Protein AF-A0A7S1HEV0-F1 (afdb_monomer)

Mean predicted aligned error: 14.12 Å

Solvent-accessible surface area (backbone atoms only — not comparable to full-atom values): 12030 Å² total; per-residue (Å²): 129,81,66,45,80,44,28,33,64,79,64,50,79,45,78,41,66,76,82,73,86,46,94,86,59,84,84,64,72,85,57,69,82,54,88,56,90,56,84,55,86,62,34,42,66,53,35,43,73,74,61,73,45,81,72,80,53,56,75,73,94,50,44,78,45,30,29,69,79,69,46,81,44,76,38,82,84,53,77,79,48,99,88,54,87,88,56,65,82,64,62,78,52,79,62,84,62,82,64,71,54,37,40,67,58,36,54,76,74,30,101,61,70,67,73,65,70,78,72,82,56,47,77,48,42,41,94,86,68,45,82,44,74,43,86,73,88,70,81,46,94,88,50,86,88,54,53,83,67,52,72,57,84,84,89,72,91,70,93,69,49,69,82,90,46,71,81,68,78,90,71,85,64,84,79,86,128

Structure (mmCIF, N/CA/C/O backbone):
data_AF-A0A7S1HEV0-F1
#
_entry.id   AF-A0A7S1HEV0-F1
#
loop_
_atom_site.group_PDB
_atom_site.id
_atom_site.type_symbol
_atom_site.label_atom_id
_atom_site.label_alt_id
_atom_site.label_comp_id
_atom_site.label_asym_id
_atom_site.label_entity_id
_atom_site.label_seq_id
_atom_site.pdbx_PDB_ins_code
_atom_site.Cartn_x
_atom_site.Cartn_y
_atom_site.Cartn_z
_atom_site.occupancy
_atom_site.B_iso_or_equiv
_atom_site.auth_seq_id
_atom_site.auth_comp_id
_atom_site.auth_asym_id
_atom_site.auth_atom_id
_atom_site.pdbx_PDB_model_num
ATOM 1 N N . PRO A 1 1 ? 5.719 -4.935 36.899 1.00 55.16 1 PRO A N 1
ATOM 2 C CA . PRO A 1 1 ? 6.238 -4.463 35.588 1.00 55.16 1 PRO A CA 1
ATOM 3 C C . PRO A 1 1 ? 5.532 -3.166 35.159 1.00 55.16 1 PRO A C 1
ATOM 5 O O . PRO A 1 1 ? 4.310 -3.116 35.199 1.00 55.16 1 PRO A O 1
ATOM 8 N N . LYS A 1 2 ? 6.284 -2.110 34.816 1.00 71.56 2 LYS A N 1
ATOM 9 C CA . LYS A 1 2 ? 5.729 -0.784 34.465 1.00 71.56 2 LYS A CA 1
ATOM 10 C C . LYS A 1 2 ? 5.100 -0.735 33.061 1.00 71.56 2 LYS A C 1
ATOM 12 O O . LYS A 1 2 ? 4.249 0.105 32.808 1.00 71.56 2 LYS A O 1
ATOM 17 N N . VAL A 1 3 ? 5.524 -1.631 32.171 1.00 83.56 3 VAL A N 1
ATOM 18 C CA . VAL A 1 3 ? 5.064 -1.721 30.779 1.00 83.56 3 VAL A CA 1
ATOM 19 C C . VAL A 1 3 ? 4.193 -2.962 30.623 1.00 83.56 3 VAL A C 1
ATOM 21 O O . VAL A 1 3 ? 4.586 -4.045 31.062 1.00 83.56 3 VAL A O 1
ATOM 24 N N . ALA A 1 4 ? 3.034 -2.792 29.994 1.00 83.38 4 ALA A N 1
ATOM 25 C CA . ALA A 1 4 ? 2.140 -3.860 29.575 1.00 83.38 4 ALA A CA 1
ATOM 26 C C . ALA A 1 4 ? 2.051 -3.911 28.043 1.00 83.38 4 ALA A C 1
ATOM 28 O O . ALA A 1 4 ? 2.363 -2.941 27.346 1.00 83.38 4 ALA A O 1
ATOM 29 N N . ILE A 1 5 ? 1.628 -5.065 27.538 1.00 87.69 5 ILE A N 1
ATOM 30 C CA . ILE A 1 5 ? 1.278 -5.278 26.135 1.00 87.69 5 ILE A CA 1
ATOM 31 C C . ILE A 1 5 ? -0.248 -5.319 26.080 1.00 87.69 5 ILE A C 1
ATOM 33 O O . ILE A 1 5 ? -0.860 -6.076 26.829 1.00 87.69 5 ILE A O 1
ATOM 37 N N . GLY A 1 6 ? -0.848 -4.502 25.223 1.00 86.81 6 GLY A N 1
ATOM 38 C CA . GLY A 1 6 ? -2.281 -4.515 24.941 1.00 86.81 6 GLY A CA 1
ATOM 39 C C . GLY A 1 6 ? -2.537 -4.509 23.441 1.00 86.81 6 GLY A C 1
ATOM 40 O O . GLY A 1 6 ? -1.600 -4.416 22.642 1.00 86.81 6 GLY A O 1
ATOM 41 N N . HIS A 1 7 ? -3.803 -4.597 23.046 1.00 88.50 7 HIS A N 1
ATOM 42 C CA . HIS A 1 7 ? -4.188 -4.566 21.637 1.00 88.50 7 HIS A CA 1
ATOM 43 C C . HIS A 1 7 ? -5.131 -3.399 21.334 1.00 88.50 7 HIS A C 1
ATOM 45 O O . HIS A 1 7 ? -6.003 -3.067 22.128 1.00 88.50 7 HIS A O 1
ATOM 51 N N . THR A 1 8 ? -4.976 -2.785 20.160 1.00 87.81 8 THR A N 1
ATOM 52 C CA . THR A 1 8 ? -5.993 -1.874 19.590 1.00 87.81 8 THR A CA 1
ATOM 53 C C . THR A 1 8 ? -7.256 -2.648 19.205 1.00 87.81 8 THR A C 1
ATOM 55 O O . THR A 1 8 ? -7.213 -3.877 19.066 1.00 87.81 8 THR A O 1
ATOM 58 N N . LEU A 1 9 ? -8.369 -1.962 18.923 1.00 86.06 9 LEU A N 1
ATOM 59 C CA . LEU A 1 9 ? -9.579 -2.633 18.412 1.00 86.06 9 LEU A CA 1
ATOM 60 C C . LEU A 1 9 ? -9.318 -3.372 17.086 1.00 86.06 9 LEU A C 1
ATOM 62 O O . LEU A 1 9 ? -9.906 -4.427 16.826 1.00 86.06 9 LEU A O 1
ATOM 66 N N . SER A 1 10 ? -8.366 -2.855 16.299 1.00 86.38 10 SER A N 1
ATOM 67 C CA . SER A 1 10 ? -7.851 -3.449 15.056 1.00 86.38 10 SER A CA 1
ATOM 68 C C . SER A 1 10 ? -6.887 -4.631 15.275 1.00 86.38 10 SER A C 1
ATOM 70 O O . SER A 1 10 ? -6.308 -5.137 14.317 1.00 86.38 10 SER A O 1
ATOM 72 N N . GLY A 1 11 ? -6.649 -5.053 16.522 1.00 87.50 11 GLY A N 1
ATOM 73 C CA . GLY A 1 11 ? -5.798 -6.198 16.872 1.00 87.50 11 GLY A CA 1
ATOM 74 C C . GLY A 1 11 ? -4.289 -5.924 16.874 1.00 87.50 11 GLY A C 1
ATOM 75 O O . GLY A 1 11 ? -3.507 -6.815 17.208 1.00 87.50 11 GLY A O 1
ATOM 76 N N . ARG A 1 12 ? -3.846 -4.702 16.550 1.00 88.50 12 ARG A N 1
ATOM 77 C CA . ARG A 1 12 ? -2.417 -4.340 16.594 1.00 88.50 12 ARG A CA 1
ATOM 78 C C . ARG A 1 12 ? -1.924 -4.322 18.036 1.00 88.50 12 ARG A C 1
ATOM 80 O O . ARG A 1 12 ? -2.551 -3.668 18.865 1.00 88.50 12 ARG A O 1
ATOM 87 N N . SER A 1 13 ? -0.813 -5.009 18.296 1.00 91.00 13 SER A N 1
ATOM 88 C CA . SER A 1 13 ? -0.129 -4.994 19.590 1.00 91.00 13 SER A CA 1
ATOM 89 C C . SER A 1 13 ? 0.479 -3.613 19.850 1.00 91.00 13 SER A C 1
ATOM 91 O O . SER A 1 13 ? 1.126 -3.038 18.971 1.00 91.00 13 SER A O 1
ATOM 93 N N . VAL A 1 14 ? 0.246 -3.078 21.043 1.00 87.50 14 VAL A N 1
ATOM 94 C CA . VAL A 1 14 ? 0.748 -1.791 21.526 1.00 87.50 14 VAL A CA 1
ATOM 95 C C . VAL A 1 14 ? 1.384 -2.026 22.885 1.00 87.50 14 VAL A C 1
ATOM 97 O O . VAL A 1 14 ? 0.817 -2.705 23.741 1.00 87.50 14 VAL A O 1
ATOM 100 N N . THR A 1 15 ? 2.572 -1.471 23.088 1.00 88.00 15 THR A N 1
ATOM 101 C CA . THR A 1 15 ? 3.276 -1.539 24.366 1.00 88.00 15 THR A CA 1
ATOM 102 C C . THR A 1 15 ? 3.251 -0.175 25.033 1.00 88.00 15 THR A C 1
ATOM 104 O O . THR A 1 15 ? 3.363 0.863 24.380 1.00 88.00 15 THR A O 1
ATOM 107 N N . GLY A 1 16 ? 3.074 -0.161 26.347 1.00 83.94 16 GLY A N 1
ATOM 108 C CA . GLY A 1 16 ? 3.016 1.087 27.094 1.00 83.94 16 GLY A CA 1
ATOM 109 C C . GLY A 1 16 ? 2.560 0.882 28.525 1.00 83.94 16 GLY A C 1
ATOM 110 O O . GLY A 1 16 ? 2.357 -0.241 28.984 1.00 83.94 16 GLY A O 1
ATOM 111 N N . THR A 1 17 ? 2.407 1.983 29.246 1.00 81.81 17 THR A N 1
ATOM 112 C CA . THR A 1 17 ? 1.738 1.959 30.546 1.00 81.81 17 THR A CA 1
ATOM 113 C C . THR A 1 17 ? 0.233 1.905 30.281 1.00 81.81 17 THR A C 1
ATOM 115 O O . THR A 1 17 ? -0.270 2.816 29.620 1.00 81.81 17 THR A O 1
ATOM 118 N N . PRO A 1 18 ? -0.495 0.876 30.746 1.00 73.69 18 PRO A N 1
ATOM 119 C CA . PRO A 1 18 ? -1.937 0.838 30.566 1.00 73.69 18 PRO A CA 1
ATOM 120 C C . PRO A 1 18 ? -2.557 2.020 31.313 1.00 73.69 18 PRO A C 1
ATOM 122 O O . PRO A 1 18 ? -2.225 2.283 32.471 1.00 73.69 18 PRO A O 1
ATOM 125 N N . VAL A 1 19 ? -3.454 2.740 30.647 1.00 71.00 19 VAL A N 1
ATOM 126 C CA . VAL A 1 19 ? -4.305 3.736 31.297 1.00 71.00 19 VAL A CA 1
ATOM 127 C C . VAL A 1 19 ? -5.409 2.980 32.029 1.00 71.00 19 VAL A C 1
ATOM 129 O O . VAL A 1 19 ? -6.424 2.605 31.454 1.00 71.00 19 VAL A O 1
ATOM 132 N N . ASP A 1 20 ? -5.142 2.605 33.275 1.00 66.44 20 ASP A N 1
ATOM 133 C CA . ASP A 1 20 ? -6.071 1.803 34.065 1.00 66.44 20 ASP A CA 1
ATOM 134 C C . ASP A 1 20 ? -7.265 2.649 34.535 1.00 66.44 20 ASP A C 1
ATOM 136 O O . ASP A 1 20 ? -7.101 3.685 35.187 1.00 66.44 20 ASP A O 1
ATOM 140 N N . SER A 1 21 ? -8.478 2.177 34.247 1.00 63.22 21 SER A N 1
ATOM 141 C CA . SER A 1 21 ? -9.699 2.614 34.920 1.00 63.22 21 SER A CA 1
ATOM 142 C C . SER A 1 21 ? -9.777 1.908 36.275 1.00 63.22 21 SER A C 1
ATOM 144 O O . SER A 1 21 ? -10.553 0.970 36.475 1.00 63.22 21 SER A O 1
ATOM 146 N N . SER A 1 22 ? -8.925 2.314 37.217 1.00 67.81 22 SER A N 1
ATOM 147 C CA . SER A 1 22 ? -8.983 1.778 38.575 1.00 67.81 22 SER A CA 1
ATOM 148 C C . SER A 1 22 ? -10.369 2.041 39.170 1.00 67.81 22 SER A C 1
ATOM 150 O O . SER A 1 22 ? -10.850 3.169 39.124 1.00 67.81 22 SER A O 1
ATOM 152 N N . ARG A 1 23 ? -10.980 1.039 39.823 1.00 66.25 23 ARG A N 1
ATOM 153 C CA . ARG A 1 23 ? -12.259 1.194 40.559 1.00 66.25 23 ARG A CA 1
ATOM 154 C C . ARG A 1 23 ? -12.208 2.250 41.675 1.00 66.25 23 ARG A C 1
ATOM 156 O O . ARG A 1 23 ? -13.234 2.574 42.257 1.00 66.25 23 ARG A O 1
ATOM 163 N N . LYS A 1 24 ? -11.009 2.730 42.019 1.00 73.94 24 LYS A N 1
ATOM 164 C CA . LYS A 1 24 ? -10.766 3.785 43.012 1.00 73.94 24 LYS A CA 1
ATOM 165 C C . LYS A 1 24 ? -10.709 5.191 42.403 1.00 73.94 24 LYS A C 1
ATOM 167 O O . LYS A 1 24 ? -10.571 6.152 43.152 1.00 73.94 24 LYS A O 1
ATOM 172 N N . VAL A 1 25 ? -10.761 5.314 41.078 1.00 71.50 25 VAL A N 1
ATOM 173 C CA . VAL A 1 25 ? -10.745 6.591 40.360 1.00 71.50 25 VAL A CA 1
ATOM 174 C C . VAL A 1 25 ? -12.143 6.830 39.817 1.00 71.50 25 VAL A C 1
ATOM 176 O O . VAL A 1 25 ? -12.597 6.084 38.957 1.00 71.50 25 VAL A O 1
ATOM 179 N N . THR A 1 26 ? -12.804 7.862 40.330 1.00 70.94 26 THR A N 1
ATOM 180 C CA . THR A 1 26 ? -14.100 8.334 39.838 1.00 70.94 26 THR A CA 1
ATOM 181 C C . THR A 1 26 ? -13.904 9.478 38.845 1.00 70.94 26 THR A C 1
ATOM 183 O O . THR A 1 26 ? -12.968 10.266 38.998 1.00 70.94 26 THR A O 1
ATOM 186 N N . GLY A 1 27 ? -14.789 9.617 37.862 1.00 71.75 27 GLY A N 1
ATOM 187 C CA . GLY A 1 27 ? -14.735 10.654 36.820 1.00 71.75 27 GLY A CA 1
ATOM 188 C C . GLY A 1 27 ? -14.126 10.187 35.494 1.00 71.75 27 GLY A C 1
ATOM 189 O O . GLY A 1 27 ? -14.059 10.963 34.541 1.00 71.75 27 GLY A O 1
ATOM 190 N N . ASN A 1 28 ? -13.692 8.929 35.409 1.00 67.69 28 ASN A N 1
ATOM 191 C CA . ASN A 1 28 ? -13.221 8.302 34.174 1.00 67.69 28 ASN A CA 1
ATOM 192 C C . ASN A 1 28 ? -14.343 7.574 33.415 1.00 67.69 28 ASN A C 1
ATOM 194 O O . ASN A 1 28 ? -14.085 7.088 32.323 1.00 67.69 28 ASN A O 1
ATOM 198 N N . GLU A 1 29 ? -15.564 7.507 33.955 1.00 69.88 29 GLU A N 1
ATOM 199 C CA . GLU A 1 29 ? -16.675 6.693 33.441 1.00 69.88 29 GLU A CA 1
ATOM 200 C C . GLU A 1 29 ? -17.311 7.310 32.187 1.00 69.88 29 GLU A C 1
ATOM 202 O O . GLU A 1 29 ? -17.795 6.609 31.292 1.00 69.88 29 GLU A O 1
ATOM 207 N N . ALA A 1 30 ? -17.291 8.641 32.095 1.00 69.19 30 ALA A N 1
ATOM 208 C CA . ALA A 1 30 ? -17.844 9.377 30.970 1.00 69.19 30 ALA A CA 1
ATOM 209 C C . ALA A 1 30 ? -16.957 9.214 29.724 1.00 69.19 30 ALA A C 1
ATOM 211 O O . ALA A 1 30 ? -16.018 9.970 29.497 1.00 69.19 30 ALA A O 1
ATOM 212 N N . GLY A 1 31 ? -17.296 8.243 28.876 1.00 72.88 31 GLY A N 1
ATOM 213 C CA . GLY A 1 31 ? -16.659 8.052 27.571 1.00 72.88 31 GLY A CA 1
ATOM 214 C C . GLY A 1 31 ? -15.853 6.768 27.411 1.00 72.88 31 GLY A C 1
ATOM 215 O O . GLY A 1 31 ? -15.426 6.504 26.293 1.00 72.88 31 GLY A O 1
ATOM 216 N N . VAL A 1 32 ? -15.718 5.935 28.453 1.00 76.25 32 VAL A N 1
ATOM 217 C CA . VAL A 1 32 ? -14.984 4.650 28.369 1.00 76.25 32 VAL A CA 1
ATOM 218 C C . VAL A 1 32 ? -15.509 3.761 27.246 1.00 76.25 32 VAL A C 1
ATOM 220 O O . VAL A 1 32 ? -14.736 3.128 26.542 1.00 76.25 32 VAL A O 1
ATOM 223 N N . CYS A 1 33 ? -16.828 3.750 27.046 1.00 78.69 33 CYS A N 1
ATOM 224 C CA . CYS A 1 33 ? -1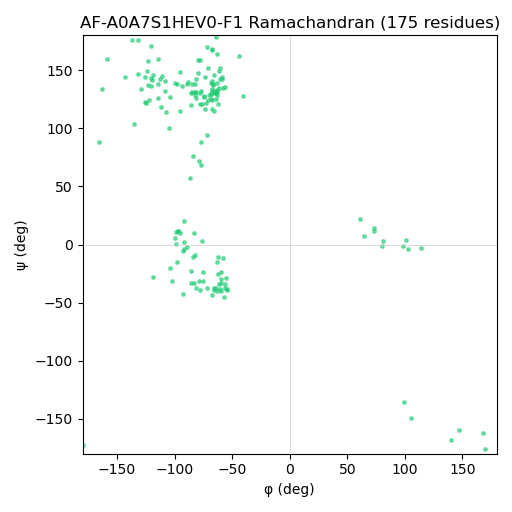7.476 2.936 26.020 1.00 78.69 33 CYS A CA 1
ATOM 225 C C . CYS A 1 33 ? -17.770 3.706 24.723 1.00 78.69 33 CYS A C 1
ATOM 227 O O . CYS A 1 33 ? -18.516 3.214 23.877 1.00 78.69 33 CYS A O 1
ATOM 229 N N . LYS A 1 34 ? -17.223 4.917 24.549 1.00 80.06 34 LYS A N 1
ATOM 230 C CA . LYS A 1 34 ? -17.356 5.660 23.290 1.00 80.06 34 LYS A CA 1
ATOM 231 C C . LYS A 1 34 ? -16.271 5.220 22.314 1.00 80.06 34 LYS A C 1
ATOM 233 O O . LYS A 1 34 ? -15.106 5.081 22.676 1.00 80.06 34 LYS A O 1
ATOM 238 N N . SER A 1 35 ? -16.652 5.048 21.052 1.00 75.38 35 SER A N 1
ATOM 239 C CA . SER A 1 35 ? -15.695 4.839 19.969 1.00 75.38 35 SER A CA 1
ATOM 240 C C . SER A 1 35 ? -14.8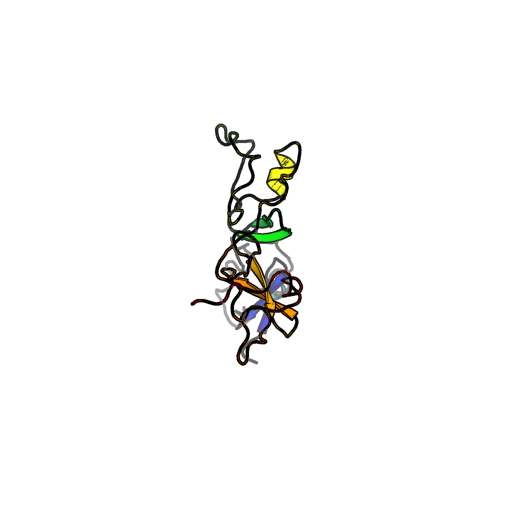45 6.094 19.769 1.00 75.38 35 SER A C 1
ATOM 242 O O . SER A 1 35 ? -15.387 7.195 19.642 1.00 75.38 35 SER A O 1
ATOM 244 N N . VAL A 1 36 ? -13.527 5.926 19.696 1.00 76.88 36 VAL A N 1
ATOM 245 C CA . VAL A 1 36 ? -12.586 7.001 19.366 1.00 76.88 36 VAL A CA 1
ATOM 246 C C . VAL A 1 36 ? -12.329 6.981 17.863 1.00 76.88 36 VAL A C 1
ATOM 248 O O . VAL A 1 36 ? -12.134 5.922 17.272 1.00 76.88 36 VAL A O 1
ATOM 251 N N . THR A 1 37 ? -12.310 8.148 17.225 1.00 78.19 37 THR A N 1
ATOM 252 C CA . THR A 1 37 ? -11.853 8.263 15.837 1.00 78.19 37 THR A CA 1
ATOM 253 C C . THR A 1 37 ? -10.328 8.180 15.795 1.00 78.19 37 THR A C 1
ATOM 255 O O . THR A 1 37 ? -9.654 9.020 16.393 1.00 78.19 37 THR A O 1
ATOM 258 N N . GLY A 1 38 ? -9.774 7.207 15.073 1.00 76.50 38 GLY A N 1
ATOM 259 C CA . GLY A 1 38 ? -8.328 6.988 14.977 1.00 76.50 38 GLY A CA 1
ATOM 260 C C . GLY A 1 38 ? -7.873 5.774 15.785 1.00 76.50 38 GLY A C 1
ATOM 261 O O . GLY A 1 38 ? -8.607 4.804 15.903 1.00 76.50 38 GLY A O 1
ATOM 262 N N . THR A 1 39 ? -6.642 5.798 16.298 1.00 79.94 39 THR A N 1
ATOM 263 C CA . THR A 1 39 ? -6.124 4.725 17.160 1.00 79.94 39 THR A CA 1
ATOM 264 C C . THR A 1 39 ? -6.595 4.933 18.590 1.00 79.94 39 THR A C 1
ATOM 266 O O . THR A 1 39 ? -6.402 6.016 19.147 1.00 79.94 39 THR A O 1
ATOM 269 N N . GLU A 1 40 ? -7.181 3.905 19.191 1.00 77.81 40 GLU A N 1
ATOM 270 C CA . GLU A 1 40 ? -7.746 4.003 20.531 1.00 77.81 40 GLU A CA 1
ATOM 271 C C . GLU A 1 40 ? -6.647 4.045 21.603 1.00 77.81 40 GLU A C 1
ATOM 273 O O . GLU A 1 40 ? -5.607 3.398 21.483 1.00 77.81 40 GLU A O 1
ATOM 278 N N . TYR A 1 41 ? -6.888 4.815 22.666 1.00 76.31 41 TYR A N 1
ATOM 279 C CA . TYR A 1 41 ? -6.010 4.866 23.839 1.00 76.31 41 TYR A CA 1
ATOM 280 C C . TYR A 1 41 ? -6.339 3.765 24.861 1.00 76.31 41 TYR A C 1
ATOM 282 O O . TYR A 1 41 ? -5.481 3.392 25.658 1.00 76.31 41 TYR A O 1
ATOM 290 N N . LEU A 1 42 ? -7.573 3.246 24.829 1.00 78.81 42 LEU A N 1
ATOM 291 C CA . LEU A 1 42 ? -8.009 2.086 25.604 1.00 78.81 42 LEU A CA 1
ATOM 292 C C . LEU A 1 42 ? -7.731 0.813 24.817 1.00 78.81 42 LEU A C 1
ATOM 294 O O . LEU A 1 42 ? -7.964 0.752 23.607 1.00 78.81 42 LEU A O 1
ATOM 298 N N . SER A 1 43 ? -7.271 -0.216 25.520 1.00 81.69 43 SER A N 1
ATOM 299 C CA . SER A 1 43 ? -7.013 -1.504 24.893 1.00 81.69 43 SER A CA 1
ATOM 300 C C . SER A 1 43 ? -8.303 -2.304 24.694 1.00 81.69 43 SER A C 1
ATOM 302 O O . SER A 1 43 ? -9.315 -2.102 25.372 1.00 81.69 43 SER A O 1
ATOM 304 N N . LEU A 1 44 ? -8.262 -3.253 23.765 1.00 83.69 44 LEU A N 1
ATOM 305 C CA . LEU A 1 44 ? -9.351 -4.183 23.491 1.00 83.69 44 LEU A CA 1
ATOM 306 C C . LEU A 1 44 ? -9.792 -4.938 24.758 1.00 83.69 44 LEU A C 1
ATOM 308 O O . LEU A 1 44 ? -10.986 -5.145 24.985 1.00 83.69 44 LEU A O 1
ATOM 312 N N . GLU A 1 45 ? -8.833 -5.316 25.600 1.00 82.25 45 GLU A N 1
ATOM 313 C CA . GLU A 1 45 ? -9.070 -6.028 26.857 1.00 82.25 45 GLU A CA 1
ATOM 314 C C . GLU A 1 45 ? -9.832 -5.143 27.858 1.00 82.25 45 GLU A C 1
ATOM 316 O O . GLU A 1 45 ? -10.759 -5.605 28.531 1.00 82.25 45 GLU A O 1
ATOM 321 N N . GLN A 1 46 ? -9.509 -3.849 27.912 1.00 79.81 46 GLN A N 1
ATOM 322 C CA . GLN A 1 46 ? -10.218 -2.882 28.753 1.00 79.81 46 GLN A CA 1
ATOM 323 C C . GLN A 1 46 ? -11.653 -2.651 28.268 1.00 79.81 46 GLN A C 1
ATOM 325 O O . GLN A 1 46 ? -12.579 -2.694 29.076 1.00 79.81 46 GLN A O 1
ATOM 330 N N . PHE A 1 47 ? -11.871 -2.512 26.957 1.00 82.06 47 PHE A N 1
ATOM 331 C CA . PHE A 1 47 ? -13.227 -2.441 26.398 1.00 82.06 47 PHE A CA 1
ATOM 332 C C . PHE A 1 47 ? -14.061 -3.675 26.763 1.00 82.06 47 PHE A C 1
ATOM 334 O O . PHE A 1 47 ? -15.203 -3.544 27.205 1.00 82.06 47 PHE A O 1
ATOM 341 N N . SER A 1 48 ? -13.479 -4.872 26.642 1.00 81.44 48 SER A N 1
ATOM 342 C CA . SER A 1 48 ? -14.188 -6.116 26.960 1.00 81.44 48 SER A CA 1
ATOM 343 C C . SER A 1 48 ? -14.541 -6.251 28.447 1.00 81.44 48 SER A C 1
ATOM 345 O O . SER A 1 48 ? -15.629 -6.719 28.772 1.00 81.44 48 SER A O 1
ATOM 347 N N . SER A 1 49 ? -13.662 -5.802 29.347 1.00 80.12 49 SER A N 1
ATOM 348 C CA . SER A 1 49 ? -13.845 -5.939 30.798 1.00 80.12 49 SER A CA 1
ATOM 349 C C . SER A 1 49 ? -14.719 -4.848 31.415 1.00 80.12 49 SER A C 1
ATOM 351 O O . SER A 1 49 ? -15.435 -5.130 32.374 1.00 80.12 49 SER A O 1
ATOM 353 N N . VAL A 1 50 ? -14.682 -3.623 30.878 1.00 79.44 50 VAL A N 1
ATOM 354 C CA . VAL A 1 50 ? -15.446 -2.487 31.418 1.00 79.44 50 VAL A CA 1
ATOM 355 C C . VAL A 1 50 ? -16.806 -2.340 30.739 1.00 79.44 50 VAL A C 1
ATOM 357 O O . VAL A 1 50 ? -17.805 -2.120 31.418 1.00 79.44 50 VAL A O 1
ATOM 360 N N . CYS A 1 51 ? -16.867 -2.487 29.414 1.00 80.38 51 CYS A N 1
ATOM 361 C CA . CYS A 1 51 ? -18.096 -2.261 28.650 1.00 80.38 51 CYS A CA 1
ATOM 362 C C . CYS A 1 51 ? -18.857 -3.554 28.332 1.00 80.38 51 CYS A C 1
ATOM 364 O O . CYS A 1 51 ? -20.003 -3.487 27.900 1.00 80.38 51 CYS A O 1
ATOM 366 N N . GLY A 1 52 ? -18.231 -4.729 28.477 1.00 81.25 52 GLY A N 1
ATOM 367 C CA . GLY A 1 52 ? -18.829 -6.010 28.074 1.00 81.25 52 GLY A CA 1
ATOM 368 C C . GLY A 1 52 ? -19.079 -6.135 26.564 1.00 81.25 52 GLY A C 1
ATOM 369 O O . GLY A 1 52 ? -19.694 -7.097 26.112 1.00 81.25 52 GLY A O 1
ATOM 370 N N . THR A 1 53 ? -18.606 -5.172 25.769 1.00 80.00 53 THR A N 1
ATOM 371 C CA . THR A 1 53 ? -18.816 -5.088 24.322 1.00 80.00 53 THR A CA 1
ATOM 372 C C . THR A 1 53 ? -17.501 -4.824 23.611 1.00 80.00 53 THR A C 1
ATOM 374 O O . THR A 1 53 ? -16.660 -4.074 24.108 1.00 80.00 53 THR A O 1
ATOM 377 N N . ARG A 1 54 ? -17.359 -5.366 22.401 1.00 81.25 54 ARG A N 1
ATOM 378 C CA . ARG A 1 54 ? -16.253 -5.051 21.498 1.00 81.25 54 ARG A CA 1
ATOM 379 C C . ARG A 1 54 ? -16.761 -4.140 20.375 1.00 81.25 54 ARG A C 1
ATOM 381 O O . ARG A 1 54 ? -17.377 -4.658 19.443 1.00 81.25 54 ARG A O 1
ATOM 388 N N . PRO A 1 55 ? -16.539 -2.816 20.444 1.00 79.75 55 PRO A N 1
ATOM 389 C CA . PRO A 1 55 ? -16.875 -1.939 19.330 1.00 79.75 55 PRO A CA 1
ATOM 390 C C . PRO A 1 55 ? -16.074 -2.328 18.082 1.00 79.75 55 PRO A C 1
ATOM 392 O O . PRO A 1 55 ? -14.952 -2.838 18.174 1.00 79.75 55 PRO A O 1
ATOM 395 N N . ALA A 1 56 ? -16.666 -2.097 16.909 1.00 83.31 56 ALA A N 1
ATOM 396 C CA . ALA A 1 56 ? -15.959 -2.275 15.651 1.00 83.31 56 ALA A CA 1
ATOM 397 C C . ALA A 1 56 ? -14.780 -1.285 15.579 1.00 83.31 56 ALA A C 1
ATOM 399 O O . ALA A 1 56 ? -14.938 -0.131 15.989 1.00 83.31 56 ALA A O 1
ATOM 400 N N . PRO A 1 57 ? -13.607 -1.709 15.079 1.00 84.06 57 PRO A N 1
ATOM 401 C CA . PRO A 1 57 ? -12.493 -0.797 14.866 1.00 84.06 57 PRO A CA 1
ATOM 402 C C . PRO A 1 57 ? -12.880 0.305 13.877 1.00 84.06 57 PRO A C 1
ATOM 404 O O . PRO A 1 57 ? -13.580 0.053 12.893 1.00 84.06 57 PRO A O 1
ATOM 407 N N . GLY A 1 58 ? -12.401 1.524 14.131 1.00 81.69 58 GLY A N 1
ATOM 408 C CA . GLY A 1 58 ? -12.547 2.628 13.186 1.00 81.69 58 GLY A CA 1
ATOM 409 C C . GLY A 1 58 ? -11.821 2.358 11.858 1.00 81.69 58 GLY A C 1
ATOM 410 O O . GLY A 1 58 ? -10.956 1.477 11.783 1.00 81.69 58 GLY A O 1
ATOM 411 N N . PRO A 1 59 ? -12.137 3.118 10.794 1.00 83.50 59 PRO A N 1
ATOM 412 C CA . PRO A 1 59 ? -11.438 2.992 9.521 1.00 83.50 59 PRO A CA 1
ATOM 413 C C . PRO A 1 59 ? -9.940 3.267 9.698 1.00 83.50 59 PRO A C 1
ATOM 415 O O . PRO A 1 59 ? -9.528 4.144 10.464 1.00 83.50 59 PRO A O 1
ATOM 418 N N . ALA A 1 60 ? -9.110 2.517 8.972 1.00 83.56 60 ALA A N 1
ATOM 419 C CA . ALA A 1 60 ? -7.672 2.732 8.996 1.00 83.56 60 ALA A CA 1
ATOM 420 C C . ALA A 1 60 ? -7.338 4.141 8.483 1.00 83.56 60 ALA A C 1
ATOM 422 O O . ALA A 1 60 ? -7.833 4.569 7.446 1.00 83.56 60 ALA A O 1
ATOM 423 N N . LYS A 1 61 ? -6.442 4.845 9.189 1.00 84.06 61 LYS A N 1
ATOM 424 C CA . LYS A 1 61 ? -5.969 6.178 8.773 1.00 84.06 61 LYS A CA 1
ATOM 425 C C . LYS A 1 61 ? -5.296 6.161 7.394 1.00 84.06 61 LYS A C 1
ATOM 427 O O . LYS A 1 61 ? -5.321 7.161 6.689 1.00 84.06 61 LYS A O 1
ATOM 432 N N . VAL A 1 62 ? -4.623 5.061 7.065 1.00 87.56 62 VAL A N 1
ATOM 433 C CA . VAL A 1 62 ? -3.848 4.904 5.832 1.00 87.56 62 VAL A CA 1
ATOM 434 C C . VAL A 1 62 ? -4.313 3.666 5.087 1.00 87.56 62 VAL A C 1
ATOM 436 O O . VAL A 1 62 ? -4.618 2.644 5.711 1.00 87.56 62 VAL A O 1
ATOM 439 N N . ALA A 1 63 ? -4.314 3.760 3.763 1.00 87.12 63 ALA A N 1
ATOM 440 C CA . ALA A 1 63 ? -4.479 2.623 2.881 1.00 87.12 63 ALA A CA 1
ATOM 441 C C . ALA A 1 63 ? -3.168 1.833 2.790 1.00 87.12 63 ALA A C 1
ATOM 443 O O . ALA A 1 63 ? -2.075 2.335 3.086 1.00 87.12 63 ALA A O 1
ATOM 444 N N . VAL A 1 64 ? -3.297 0.574 2.391 1.00 88.56 64 VAL A N 1
ATOM 445 C CA . VAL A 1 64 ? -2.182 -0.328 2.130 1.00 88.56 64 VAL A CA 1
ATOM 446 C C . VAL A 1 64 ? -2.364 -0.857 0.720 1.00 88.56 64 VAL A C 1
ATOM 448 O O . VAL A 1 64 ? -3.391 -1.461 0.433 1.00 88.56 64 VAL A O 1
ATOM 451 N N . SER A 1 65 ? -1.370 -0.645 -0.130 1.00 89.06 65 SER A N 1
ATOM 452 C CA . SER A 1 65 ? -1.393 -1.049 -1.534 1.00 89.06 65 SER A CA 1
ATOM 453 C C . SER A 1 65 ? -0.063 -1.668 -1.951 1.00 89.06 65 SER A C 1
ATOM 455 O O . SER A 1 65 ? 0.880 -1.732 -1.147 1.00 89.06 65 SER A O 1
ATOM 457 N N . SER A 1 66 ? 0.023 -2.153 -3.190 1.00 88.75 66 SER A N 1
ATOM 458 C CA . SER A 1 66 ? 1.273 -2.658 -3.752 1.00 88.75 66 SER A CA 1
ATOM 459 C C . SER A 1 66 ? 1.718 -1.878 -4.989 1.00 88.75 66 SER A C 1
ATOM 461 O O . SER A 1 66 ? 0.905 -1.395 -5.778 1.00 88.75 66 SER A O 1
ATOM 463 N N . THR A 1 67 ? 3.034 -1.741 -5.158 1.00 87.62 67 THR A N 1
ATOM 464 C CA . THR A 1 67 ? 3.628 -1.277 -6.421 1.00 87.62 67 THR A CA 1
ATOM 465 C C . THR A 1 67 ? 3.506 -2.362 -7.497 1.00 87.62 67 THR A C 1
ATOM 467 O O . THR A 1 67 ? 3.216 -3.523 -7.188 1.00 87.62 67 THR A O 1
ATOM 470 N N . LEU A 1 68 ? 3.803 -2.050 -8.763 1.00 86.00 68 LEU A N 1
ATOM 471 C CA . LEU A 1 68 ? 3.833 -3.061 -9.831 1.00 86.00 68 LEU A CA 1
ATOM 472 C C . LEU A 1 68 ? 4.854 -4.172 -9.553 1.00 86.00 68 LEU A C 1
ATOM 474 O O . LEU A 1 68 ? 4.711 -5.287 -10.049 1.00 86.00 68 LEU A O 1
ATOM 478 N N . ARG A 1 69 ? 5.871 -3.889 -8.728 1.00 86.25 69 ARG A N 1
ATOM 479 C CA . ARG A 1 69 ? 6.860 -4.869 -8.247 1.00 86.25 69 ARG A CA 1
ATOM 480 C C . ARG A 1 69 ? 6.479 -5.539 -6.925 1.00 86.25 69 ARG A C 1
ATOM 482 O O . ARG A 1 69 ? 7.367 -6.027 -6.230 1.00 86.25 69 ARG A O 1
ATOM 489 N N . GLU A 1 70 ? 5.202 -5.517 -6.556 1.00 87.31 70 GLU A N 1
ATOM 490 C CA . GLU A 1 70 ? 4.666 -6.171 -5.353 1.00 87.31 70 GLU A CA 1
ATOM 491 C C . GLU A 1 70 ? 5.270 -5.644 -4.041 1.00 87.31 70 GLU A C 1
ATOM 493 O O . GLU A 1 70 ? 5.236 -6.303 -3.001 1.00 87.31 70 GLU A O 1
ATOM 498 N N . GLN A 1 71 ? 5.820 -4.425 -4.058 1.00 87.62 71 GLN A N 1
ATOM 499 C CA . GLN A 1 71 ? 6.311 -3.796 -2.838 1.00 87.62 71 GLN A CA 1
ATOM 500 C C . GLN A 1 71 ? 5.136 -3.173 -2.099 1.00 87.62 71 GLN A C 1
ATOM 502 O O . GLN A 1 71 ? 4.400 -2.366 -2.662 1.00 87.62 71 GLN A O 1
ATOM 507 N N . LYS A 1 72 ? 4.976 -3.533 -0.827 1.00 90.19 72 LYS A N 1
ATOM 508 C CA . LYS A 1 72 ? 3.926 -2.989 0.031 1.00 90.19 72 LYS A CA 1
ATOM 509 C C . LYS A 1 72 ? 4.188 -1.513 0.331 1.00 90.19 72 LYS A C 1
ATOM 511 O O . LYS A 1 72 ? 5.240 -1.170 0.870 1.00 90.19 72 LYS A O 1
ATOM 516 N N . VAL A 1 73 ? 3.206 -0.667 0.047 1.00 88.62 73 VAL A N 1
ATOM 517 C CA . VAL A 1 73 ? 3.222 0.772 0.327 1.00 88.62 73 VAL A CA 1
ATOM 518 C C . VAL A 1 73 ? 2.063 1.104 1.259 1.00 88.62 73 VAL A C 1
ATOM 520 O O . VAL A 1 73 ? 0.979 0.532 1.165 1.00 88.62 73 VAL A O 1
ATOM 523 N N . THR A 1 74 ? 2.301 2.010 2.204 1.00 89.19 74 THR A N 1
ATOM 524 C CA . THR A 1 74 ? 1.266 2.527 3.104 1.00 89.19 74 THR A CA 1
ATOM 525 C C . THR A 1 74 ? 1.205 4.035 2.986 1.00 89.19 74 THR A C 1
ATOM 527 O O . THR A 1 74 ? 2.251 4.684 3.007 1.00 89.19 74 THR A O 1
ATOM 530 N N . GLY A 1 75 ? 0.009 4.605 2.932 1.00 86.25 75 GLY A N 1
ATOM 531 C CA . GLY A 1 75 ? -0.147 6.050 2.828 1.00 86.25 75 GLY A CA 1
ATOM 532 C C . GLY A 1 75 ? -1.570 6.447 2.480 1.00 86.25 75 GLY A C 1
ATOM 533 O O . GLY A 1 75 ? -2.506 5.667 2.650 1.00 86.25 75 GLY A O 1
ATOM 534 N N . THR A 1 76 ? -1.725 7.675 2.004 1.00 84.44 76 THR A N 1
ATOM 535 C CA . THR A 1 76 ? -2.957 8.085 1.332 1.00 84.44 76 THR A CA 1
ATOM 536 C C . THR A 1 76 ? -3.012 7.376 -0.012 1.00 84.44 76 THR A C 1
ATOM 538 O O . THR A 1 76 ? -2.040 7.415 -0.765 1.00 84.44 76 THR A O 1
ATOM 541 N N . GLU A 1 77 ? -4.126 6.715 -0.302 1.00 77.12 77 GLU A N 1
ATOM 542 C CA . GLU A 1 77 ? -4.344 6.152 -1.628 1.00 77.12 77 GLU A CA 1
ATOM 543 C C . GLU A 1 77 ? -4.495 7.298 -2.630 1.00 77.12 77 GLU A C 1
ATOM 545 O O . GLU A 1 77 ? -5.295 8.213 -2.427 1.00 77.12 77 GLU A O 1
ATOM 550 N N . VAL A 1 78 ? -3.668 7.283 -3.670 1.00 75.19 78 VAL A N 1
ATOM 551 C CA . VAL A 1 78 ? -3.670 8.288 -4.731 1.00 75.19 78 VAL A CA 1
ATOM 552 C C . VAL A 1 78 ? -3.934 7.602 -6.057 1.00 75.19 78 VAL A C 1
ATOM 554 O O . VAL A 1 78 ? -3.338 6.569 -6.349 1.00 75.19 78 VAL A O 1
ATOM 557 N N . GLY A 1 79 ? -4.789 8.214 -6.869 1.00 76.75 79 GLY A N 1
ATOM 558 C CA . GLY A 1 79 ? -5.020 7.808 -8.243 1.00 76.75 79 GLY A CA 1
ATOM 559 C C . GLY A 1 79 ? -6.454 8.032 -8.694 1.00 76.75 79 GLY A C 1
ATOM 560 O O . GLY A 1 79 ? -7.162 8.870 -8.141 1.00 76.75 79 GLY A O 1
ATOM 561 N N . ARG A 1 80 ? -6.832 7.322 -9.755 1.00 77.94 80 ARG A N 1
ATOM 562 C CA . ARG A 1 80 ? -8.063 7.544 -10.502 1.00 77.94 80 ARG A CA 1
ATOM 563 C C . ARG A 1 80 ? -9.281 7.193 -9.657 1.00 77.94 80 ARG A C 1
ATOM 565 O O . ARG A 1 80 ? -9.338 6.109 -9.074 1.00 77.94 80 ARG A O 1
ATOM 572 N N . SER A 1 81 ? -10.271 8.072 -9.666 1.00 76.69 81 SER A N 1
ATOM 573 C CA . SER A 1 81 ? -11.572 7.844 -9.043 1.00 76.69 81 SER A CA 1
ATOM 574 C C . SER A 1 81 ? -12.657 7.790 -10.110 1.00 76.69 81 SER A C 1
ATOM 576 O O . SER A 1 81 ? -12.703 8.629 -11.000 1.00 76.69 81 SER A O 1
ATOM 578 N N . ALA A 1 82 ? -13.600 6.853 -9.992 1.00 76.75 82 ALA A N 1
ATOM 579 C CA . ALA A 1 82 ? -14.766 6.806 -10.882 1.00 76.75 82 ALA A CA 1
ATOM 580 C C . ALA A 1 82 ? -15.672 8.052 -10.762 1.00 76.75 82 ALA A C 1
ATOM 582 O O . ALA A 1 82 ? -16.525 8.280 -11.615 1.00 76.75 82 ALA A O 1
ATOM 583 N N . HIS A 1 83 ? -15.500 8.848 -9.701 1.00 82.88 83 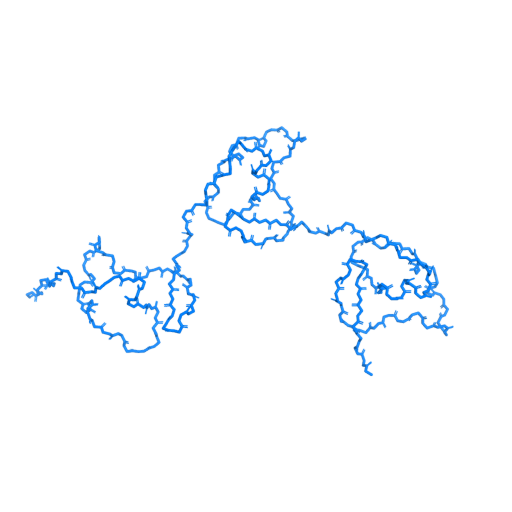HIS A N 1
ATOM 584 C CA . HIS A 1 83 ? -16.268 10.066 -9.437 1.00 82.88 83 HIS A CA 1
ATOM 585 C C . HIS A 1 83 ? -15.546 11.354 -9.849 1.00 82.88 83 HIS A C 1
ATOM 587 O O . HIS A 1 83 ? -16.081 12.441 -9.631 1.00 82.88 83 HIS A O 1
ATOM 593 N N . VAL A 1 84 ? -14.336 11.256 -10.402 1.00 83.00 84 VAL A N 1
ATOM 594 C CA . VAL A 1 84 ? -13.551 12.407 -10.849 1.00 83.00 84 VAL A CA 1
ATOM 595 C C . VAL A 1 84 ? -13.415 12.318 -12.362 1.00 83.00 84 VAL A C 1
ATOM 597 O O . VAL A 1 84 ? -13.009 11.297 -12.896 1.00 83.00 84 VAL A O 1
ATOM 600 N N . THR A 1 85 ? -13.795 13.385 -13.057 1.00 80.31 85 THR A N 1
ATOM 601 C CA . THR A 1 85 ? -13.574 13.524 -14.500 1.00 80.31 85 THR A CA 1
ATOM 602 C C . THR A 1 85 ? -12.329 14.371 -14.739 1.00 80.31 85 THR A C 1
ATOM 604 O O . THR A 1 85 ? -12.163 15.402 -14.081 1.00 80.31 85 THR A O 1
ATOM 607 N N . GLY A 1 86 ? -11.487 13.988 -15.694 1.00 80.44 86 GLY A N 1
ATOM 608 C CA . GLY A 1 86 ? -10.226 14.662 -16.026 1.00 80.44 86 GLY A CA 1
ATOM 609 C C . GLY A 1 86 ? -8.963 13.967 -15.501 1.00 80.44 86 GLY A C 1
ATOM 610 O O . GLY A 1 86 ? -7.856 14.409 -15.812 1.00 80.44 86 GLY A O 1
ATOM 611 N N . ASP A 1 87 ? -9.097 12.885 -14.732 1.00 78.56 87 ASP A N 1
ATOM 612 C CA . ASP A 1 87 ? -7.988 12.062 -14.229 1.00 78.56 87 ASP A CA 1
ATOM 613 C C . ASP A 1 87 ? -7.698 10.826 -15.114 1.00 78.56 87 ASP A C 1
ATOM 615 O O . ASP A 1 87 ? -6.911 9.946 -14.753 1.00 78.56 87 ASP A O 1
ATOM 619 N N . GLU A 1 88 ? -8.318 10.744 -16.296 1.00 79.56 88 GLU A N 1
ATOM 620 C CA . GLU A 1 88 ? -8.270 9.566 -17.163 1.00 79.56 88 GLU A CA 1
ATOM 621 C C . GLU A 1 88 ? -6.982 9.515 -17.993 1.00 79.56 88 GLU A C 1
ATOM 623 O O . GLU A 1 88 ? -6.414 8.440 -18.227 1.00 79.56 88 GLU A O 1
ATOM 628 N N . ALA A 1 89 ? -6.506 10.674 -18.453 1.00 80.75 89 ALA A N 1
ATOM 629 C CA . ALA A 1 89 ? -5.380 10.765 -19.370 1.00 80.75 89 ALA A CA 1
ATOM 630 C C . ALA A 1 89 ? -4.073 10.312 -18.702 1.00 80.75 89 ALA A C 1
ATOM 632 O O . ALA A 1 89 ? -3.569 10.929 -17.770 1.00 80.75 89 ALA A O 1
ATOM 633 N N . GLY A 1 90 ? -3.480 9.236 -19.224 1.00 79.25 90 GLY A N 1
ATOM 634 C CA . GLY A 1 90 ? -2.228 8.691 -18.697 1.00 79.25 90 GLY A CA 1
ATOM 635 C C . GLY A 1 90 ? -2.382 7.799 -17.462 1.00 79.25 90 GLY A C 1
ATOM 636 O O . GLY A 1 90 ? -1.370 7.297 -16.986 1.00 79.25 90 GLY A O 1
ATOM 637 N N . SER A 1 91 ? -3.609 7.531 -17.002 1.00 79.00 91 SER A N 1
ATOM 638 C CA . SER A 1 91 ? -3.892 6.636 -15.863 1.00 79.00 91 SER A CA 1
ATOM 639 C C . SER A 1 91 ? -3.320 5.220 -16.035 1.00 79.00 91 SER A C 1
ATOM 641 O O . SER A 1 91 ? -2.850 4.620 -15.071 1.00 79.00 91 SER A O 1
ATOM 643 N N . CYS A 1 92 ? -3.286 4.718 -17.273 1.00 83.62 92 CYS A N 1
ATOM 644 C CA . CYS A 1 92 ? -2.718 3.414 -17.630 1.00 83.62 92 CYS A CA 1
ATOM 645 C C . CYS A 1 92 ? -1.273 3.483 -18.152 1.00 83.62 92 CYS A C 1
ATOM 647 O O . CYS A 1 92 ? -0.771 2.510 -18.715 1.00 83.62 92 CYS A O 1
ATOM 649 N N . ARG A 1 93 ? -0.586 4.627 -18.014 1.00 83.75 93 ARG A N 1
ATOM 650 C CA . ARG A 1 93 ? 0.841 4.733 -18.352 1.00 83.75 93 ARG A CA 1
ATOM 651 C C . ARG A 1 93 ? 1.689 4.379 -17.138 1.00 83.75 93 ARG A C 1
ATOM 653 O O . ARG A 1 93 ? 1.418 4.822 -16.025 1.00 83.75 93 ARG A O 1
ATOM 660 N N . THR A 1 94 ? 2.758 3.625 -17.365 1.00 79.75 94 THR A N 1
ATOM 661 C CA . THR A 1 94 ? 3.726 3.305 -16.314 1.00 79.75 94 THR A CA 1
ATOM 662 C C . THR A 1 94 ? 4.421 4.576 -15.826 1.00 79.75 94 THR A C 1
ATOM 664 O O . THR A 1 94 ? 4.941 5.360 -16.623 1.00 79.75 94 THR A O 1
ATOM 667 N N . VAL A 1 95 ? 4.464 4.764 -14.507 1.00 79.19 95 VAL A N 1
ATOM 668 C CA . VAL A 1 95 ? 5.214 5.851 -13.870 1.00 79.19 95 VAL A CA 1
ATOM 669 C C . VAL A 1 95 ? 6.705 5.525 -13.929 1.00 79.19 95 VAL A C 1
ATOM 671 O O . VAL A 1 95 ? 7.134 4.451 -13.509 1.00 79.19 95 VAL A O 1
ATOM 674 N N . THR A 1 96 ? 7.520 6.450 -14.433 1.00 77.19 96 THR A N 1
ATOM 675 C CA . THR A 1 96 ? 8.978 6.313 -14.369 1.00 77.19 96 THR A CA 1
ATOM 676 C C . THR A 1 96 ? 9.471 6.649 -12.958 1.00 77.19 96 THR A C 1
ATOM 678 O O . THR A 1 96 ? 9.093 7.660 -12.371 1.00 77.19 96 THR A O 1
ATOM 681 N N . GLY A 1 97 ? 10.330 5.800 -12.386 1.00 74.88 97 GLY A N 1
ATOM 682 C CA . GLY A 1 97 ? 10.869 5.994 -11.035 1.00 74.88 97 GLY A CA 1
ATOM 683 C C . GLY A 1 97 ? 10.148 5.171 -9.966 1.00 74.88 97 GLY A C 1
ATOM 684 O O . GLY A 1 97 ? 9.963 3.967 -10.136 1.00 74.88 97 GLY A O 1
ATOM 685 N N . THR A 1 98 ? 9.840 5.786 -8.822 1.00 75.19 98 THR A N 1
ATOM 686 C CA . THR A 1 98 ? 9.074 5.146 -7.742 1.00 75.19 98 THR A CA 1
ATOM 687 C C . THR A 1 98 ? 7.588 5.312 -8.010 1.00 75.19 98 THR A C 1
ATOM 689 O O . THR A 1 98 ? 7.093 6.434 -8.102 1.00 75.19 98 THR A O 1
ATOM 692 N N . GLU A 1 99 ? 6.891 4.193 -8.136 1.00 77.44 99 GLU A N 1
ATOM 693 C CA . GLU A 1 99 ? 5.461 4.166 -8.419 1.00 77.44 99 GLU A CA 1
ATOM 694 C C . GLU A 1 99 ? 4.674 4.691 -7.213 1.00 77.44 99 GLU A C 1
ATOM 696 O O . GLU A 1 99 ? 4.898 4.267 -6.080 1.00 77.44 99 GLU A O 1
ATOM 701 N N . TYR A 1 100 ? 3.766 5.632 -7.472 1.00 77.00 100 TYR A N 1
ATOM 702 C CA . TYR A 1 100 ? 2.795 6.132 -6.494 1.00 77.00 100 TYR A CA 1
ATOM 703 C C . TYR A 1 100 ? 1.387 5.577 -6.743 1.00 77.00 100 TYR A C 1
ATOM 705 O O . TYR A 1 100 ? 0.566 5.583 -5.833 1.00 77.00 100 TYR A O 1
ATOM 713 N N . LEU A 1 101 ? 1.116 5.091 -7.961 1.00 81.44 101 LEU A N 1
ATOM 714 C CA . LEU A 1 101 ? -0.121 4.397 -8.308 1.00 81.44 101 LEU A CA 1
ATOM 715 C C . LEU A 1 101 ? -0.031 2.934 -7.885 1.00 81.44 101 LEU A C 1
ATOM 717 O O . LEU A 1 101 ? 1.000 2.287 -8.087 1.00 81.44 101 LEU A O 1
ATOM 721 N N . SER A 1 102 ? -1.122 2.423 -7.324 1.00 85.56 102 SER A N 1
ATOM 722 C CA . SER A 1 102 ? -1.204 1.036 -6.891 1.00 85.56 102 SER A CA 1
ATOM 723 C C . SER A 1 102 ? -1.485 0.090 -8.057 1.00 85.56 102 SER A C 1
ATOM 725 O O . SER A 1 102 ? -2.199 0.423 -9.012 1.00 85.56 102 SER A O 1
ATOM 727 N N . ARG A 1 103 ? -0.948 -1.128 -7.966 1.00 86.44 103 ARG A N 1
ATOM 728 C CA . ARG A 1 103 ? -1.248 -2.211 -8.908 1.00 86.44 103 ARG A CA 1
ATOM 729 C C . ARG A 1 103 ? -2.744 -2.530 -8.913 1.00 86.44 103 ARG A C 1
ATOM 731 O O . ARG A 1 103 ? -3.313 -2.769 -9.976 1.00 86.44 103 ARG A O 1
ATOM 738 N N . GLU A 1 104 ? -3.378 -2.519 -7.743 1.00 86.06 104 GLU A N 1
ATOM 739 C CA . GLU A 1 104 ? -4.799 -2.838 -7.569 1.00 86.06 104 GLU A CA 1
ATOM 740 C C . GLU A 1 104 ? -5.705 -1.832 -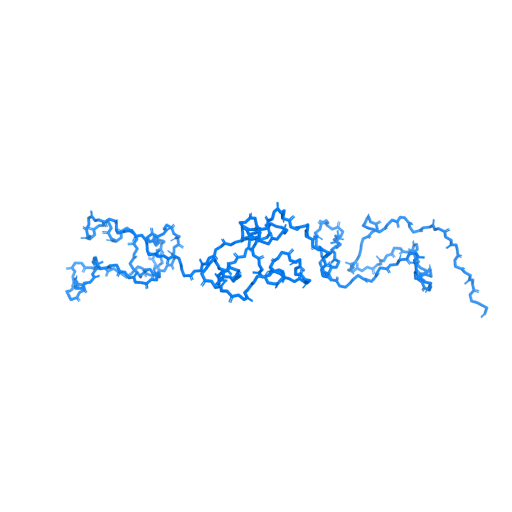8.302 1.00 86.06 104 GLU A C 1
ATOM 742 O O . GLU A 1 104 ? -6.676 -2.201 -8.968 1.00 86.06 104 GLU A O 1
ATOM 747 N N . GLN A 1 105 ? -5.356 -0.547 -8.254 1.00 82.69 105 GLN A N 1
ATOM 748 C CA . GLN A 1 105 ? -6.108 0.491 -8.951 1.00 82.69 105 GLN A CA 1
ATOM 749 C C . GLN A 1 105 ? -5.900 0.406 -10.470 1.00 82.69 105 GLN A C 1
ATOM 751 O O . GLN A 1 105 ? -6.852 0.576 -11.230 1.00 82.69 105 GLN A O 1
ATOM 756 N N . GLN A 1 106 ? -4.691 0.076 -10.936 1.00 84.31 106 GLN A N 1
ATOM 757 C CA . GLN A 1 106 ? -4.442 -0.165 -12.363 1.00 84.31 106 GLN A CA 1
ATOM 758 C C . GLN A 1 106 ? -5.211 -1.385 -12.885 1.00 84.31 106 GLN A C 1
ATOM 760 O O . GLN A 1 106 ? -5.751 -1.322 -13.982 1.00 84.31 106 GLN A O 1
ATOM 765 N N . GLN A 1 107 ? -5.337 -2.454 -12.092 1.00 84.00 107 GLN A N 1
ATOM 766 C CA . GLN A 1 107 ? -6.174 -3.618 -12.427 1.00 84.00 107 GLN A CA 1
ATOM 767 C C . GLN A 1 107 ? -7.657 -3.273 -12.574 1.00 84.00 107 GLN A C 1
ATOM 769 O O . GLN A 1 107 ? -8.355 -3.888 -13.370 1.00 84.00 107 GLN A O 1
ATOM 774 N N . THR A 1 108 ? -8.138 -2.312 -11.788 1.00 83.25 108 THR A N 1
ATOM 775 C CA . THR A 1 108 ? -9.553 -1.915 -11.794 1.00 83.25 108 THR A CA 1
ATOM 776 C C . THR A 1 108 ? -9.884 -1.012 -12.982 1.00 83.25 108 THR A C 1
ATOM 778 O O . THR A 1 108 ? -11.008 -1.009 -13.476 1.00 83.25 108 THR A O 1
ATOM 781 N N . VAL A 1 109 ? -8.909 -0.215 -13.423 1.00 81.50 109 VAL A N 1
ATOM 782 C CA . VAL A 1 109 ? -9.114 0.872 -14.386 1.00 81.50 109 VAL A CA 1
ATOM 783 C C . VAL A 1 109 ? -8.665 0.510 -15.802 1.00 81.50 109 VAL A C 1
ATOM 785 O O . VAL A 1 109 ? -9.220 1.039 -16.764 1.00 81.50 109 VAL A O 1
ATOM 788 N N . CYS A 1 110 ? -7.646 -0.336 -15.937 1.00 83.69 110 CYS A N 1
ATOM 789 C CA . CYS A 1 110 ? -6.982 -0.628 -17.202 1.00 83.69 110 CYS A CA 1
ATOM 790 C C . CYS A 1 110 ? -7.273 -2.059 -17.662 1.00 83.69 110 CYS A C 1
ATOM 79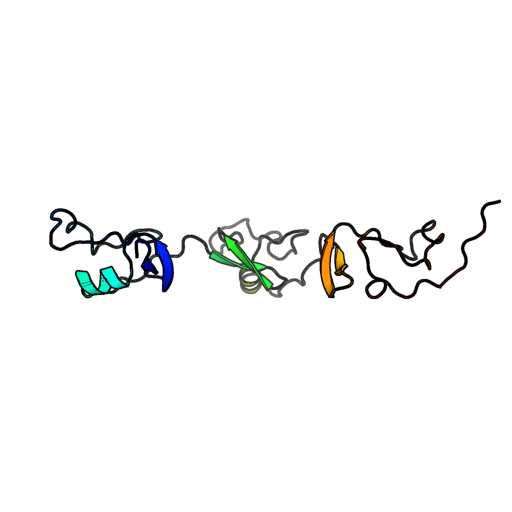2 O O . CYS A 1 110 ? -7.302 -2.980 -16.850 1.00 83.69 110 CYS A O 1
ATOM 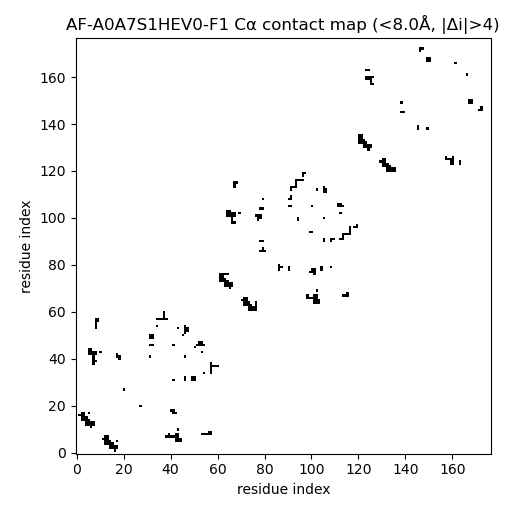794 N N . ASP A 1 111 ? -7.381 -2.262 -18.978 1.00 82.62 111 ASP A N 1
ATOM 795 C CA . ASP A 1 111 ? -7.616 -3.588 -19.578 1.00 82.62 111 ASP A CA 1
ATOM 796 C C . ASP A 1 111 ? -6.476 -4.586 -19.304 1.00 82.62 111 ASP A C 1
ATOM 798 O O . ASP A 1 111 ? -6.669 -5.801 -19.316 1.00 82.62 111 ASP A O 1
ATOM 802 N N . ALA A 1 112 ? -5.268 -4.073 -19.058 1.00 80.69 112 ALA A N 1
ATOM 803 C CA . ALA A 1 112 ? -4.105 -4.856 -18.680 1.00 80.69 112 ALA A CA 1
ATOM 804 C C . ALA A 1 112 ? -3.250 -4.095 -17.665 1.00 80.69 112 ALA A C 1
ATOM 806 O O . ALA A 1 112 ? -3.080 -2.877 -17.755 1.00 80.69 112 ALA A O 1
ATOM 807 N N . VAL A 1 113 ? -2.662 -4.837 -16.726 1.00 78.06 113 VAL A N 1
ATOM 808 C CA . VAL A 1 113 ? -1.683 -4.291 -15.784 1.00 78.06 113 VAL A CA 1
ATOM 809 C C . VAL A 1 113 ? -0.378 -4.034 -16.534 1.00 78.06 113 VAL A C 1
ATOM 811 O O . VAL A 1 113 ? 0.181 -4.982 -17.096 1.00 78.06 113 VAL A O 1
ATOM 814 N N . PRO A 1 114 ? 0.135 -2.792 -16.554 1.00 75.81 114 PRO A N 1
ATOM 815 C CA . PRO A 1 114 ? 1.421 -2.504 -17.165 1.00 75.81 114 PRO A CA 1
ATOM 816 C C . PRO A 1 114 ? 2.535 -3.321 -16.511 1.00 75.81 114 PRO A C 1
ATOM 818 O O . PRO A 1 114 ? 2.550 -3.532 -15.298 1.00 75.81 114 PRO A O 1
ATOM 821 N N . LEU A 1 115 ? 3.509 -3.754 -17.311 1.00 80.12 115 LEU A N 1
ATOM 822 C CA . LEU A 1 115 ? 4.712 -4.363 -16.757 1.00 80.12 115 LEU A CA 1
ATOM 823 C C . LEU A 1 115 ? 5.503 -3.315 -15.950 1.00 80.12 115 LEU A C 1
ATOM 825 O O . LEU A 1 115 ? 5.538 -2.141 -16.345 1.00 80.12 115 LEU A O 1
ATOM 829 N N . PRO A 1 116 ? 6.173 -3.720 -14.854 1.00 79.00 116 PRO A N 1
ATOM 830 C CA . PRO A 1 116 ? 7.043 -2.821 -14.111 1.00 79.00 116 PRO A CA 1
ATOM 831 C C . PRO A 1 116 ? 8.117 -2.231 -15.029 1.00 79.00 116 PRO A C 1
ATOM 833 O O . PRO A 1 116 ? 8.756 -2.957 -15.794 1.00 79.00 116 PRO A O 1
ATOM 836 N N . GLY A 1 117 ? 8.357 -0.922 -14.925 1.00 76.06 117 GLY A N 1
ATOM 837 C CA . GLY A 1 117 ? 9.422 -0.259 -15.683 1.00 76.06 117 GLY A CA 1
ATOM 838 C C . GLY A 1 117 ? 10.828 -0.758 -15.301 1.00 76.06 117 GLY A C 1
ATOM 839 O O . GLY A 1 117 ? 10.979 -1.579 -14.390 1.00 76.06 117 GLY A O 1
ATOM 840 N N . PRO A 1 118 ? 11.901 -0.256 -15.935 1.00 76.00 118 PRO A N 1
ATOM 841 C CA . PRO A 1 118 ? 13.268 -0.523 -15.484 1.00 76.00 118 PRO A CA 1
ATOM 842 C C . PRO A 1 118 ? 13.498 0.006 -14.056 1.00 76.00 118 PRO A C 1
ATOM 844 O O . PRO A 1 118 ? 12.833 0.939 -13.592 1.00 76.00 118 PRO A O 1
ATOM 847 N N . ARG A 1 119 ? 14.410 -0.616 -13.297 1.00 75.12 119 ARG A N 1
ATOM 848 C CA . ARG A 1 119 ? 14.768 -0.111 -11.959 1.00 75.12 119 ARG A CA 1
ATOM 849 C C . ARG A 1 119 ? 15.487 1.228 -12.100 1.00 75.12 119 ARG A C 1
ATOM 851 O O . ARG A 1 119 ? 16.319 1.391 -12.982 1.00 75.12 119 ARG A O 1
ATOM 858 N N . LYS A 1 120 ? 15.190 2.168 -11.194 1.00 75.88 120 LYS A N 1
ATOM 859 C CA . LYS A 1 120 ? 15.893 3.461 -11.126 1.00 75.88 120 LYS A CA 1
ATOM 860 C C . LYS A 1 120 ? 17.393 3.271 -10.853 1.00 75.88 120 LYS A C 1
ATOM 862 O O . LYS A 1 120 ? 18.210 4.022 -11.365 1.00 75.88 120 LYS A O 1
ATOM 867 N N . VAL A 1 121 ? 17.731 2.306 -10.001 1.00 76.94 121 VAL A N 1
ATOM 868 C CA . VAL A 1 121 ? 19.101 2.015 -9.561 1.00 76.94 121 VAL A CA 1
ATOM 869 C C . VAL A 1 121 ? 19.440 0.560 -9.847 1.00 76.94 121 VAL A C 1
ATOM 871 O O . VAL A 1 121 ? 18.549 -0.297 -9.820 1.00 76.94 121 VAL A O 1
ATOM 874 N N . SER A 1 122 ? 20.719 0.292 -10.104 1.00 76.50 122 SER A N 1
ATOM 875 C CA . SER A 1 122 ? 21.214 -1.074 -10.260 1.00 76.50 122 SER A CA 1
ATOM 876 C C . SER A 1 122 ? 21.208 -1.787 -8.907 1.00 76.50 122 SER A C 1
ATOM 878 O O . SER A 1 122 ? 21.287 -1.148 -7.849 1.00 76.50 122 SER A O 1
ATOM 880 N N . VAL A 1 123 ? 21.060 -3.110 -8.943 1.00 77.81 123 VAL A N 1
ATOM 881 C CA . VAL A 1 123 ? 21.129 -3.983 -7.769 1.00 77.81 123 VAL A CA 1
ATOM 882 C C . VAL A 1 123 ? 22.184 -5.033 -8.059 1.00 77.81 123 VAL A C 1
ATOM 884 O O . VAL A 1 123 ? 22.067 -5.771 -9.031 1.00 77.81 123 VAL A O 1
ATOM 887 N N . MET A 1 124 ? 23.191 -5.081 -7.204 1.00 76.25 124 MET A N 1
ATOM 888 C CA . MET A 1 124 ? 24.283 -6.049 -7.223 1.00 76.25 124 MET A CA 1
ATOM 889 C C . MET A 1 124 ? 24.284 -6.816 -5.904 1.00 76.25 124 MET A C 1
ATOM 891 O O . MET A 1 124 ? 23.558 -6.450 -4.978 1.00 76.25 124 MET A O 1
ATOM 895 N N . SER A 1 125 ? 25.082 -7.865 -5.789 1.00 74.94 125 SER A N 1
ATOM 896 C CA . SER A 1 125 ? 25.247 -8.600 -4.540 1.00 74.94 125 SER A CA 1
ATOM 897 C C . SER A 1 125 ? 26.653 -8.439 -3.962 1.00 74.94 125 SER A C 1
ATOM 899 O O . SER A 1 125 ? 27.655 -8.349 -4.670 1.00 74.94 125 SER A O 1
ATOM 901 N N . SER A 1 126 ? 26.733 -8.346 -2.635 1.00 73.69 126 SER A N 1
ATOM 902 C CA . SER A 1 126 ? 27.999 -8.397 -1.910 1.00 73.69 126 SER A CA 1
ATOM 903 C C . SER A 1 126 ? 28.604 -9.799 -2.020 1.00 73.69 126 SER A C 1
ATOM 905 O O . SER A 1 126 ? 27.926 -10.759 -2.385 1.00 73.69 126 SER A O 1
ATOM 907 N N . HIS A 1 127 ? 29.868 -9.959 -1.625 1.00 69.94 127 HIS A N 1
ATOM 908 C CA . HIS A 1 127 ? 30.491 -11.284 -1.525 1.00 69.94 127 HIS A CA 1
ATOM 909 C C . HIS A 1 127 ? 29.694 -12.253 -0.622 1.00 69.94 127 HIS A C 1
ATOM 911 O O . HIS A 1 127 ? 29.702 -13.459 -0.836 1.00 69.94 127 HIS A O 1
ATOM 917 N N . GLY A 1 128 ? 28.975 -11.729 0.379 1.00 73.81 128 GLY A N 1
ATOM 918 C CA . GLY A 1 128 ? 28.084 -12.506 1.247 1.00 73.81 128 GLY A CA 1
ATOM 919 C C . GLY A 1 128 ? 26.683 -12.748 0.670 1.00 73.81 128 GLY A C 1
ATOM 920 O O . GLY A 1 128 ? 25.797 -13.155 1.415 1.00 73.81 128 GLY A O 1
ATOM 921 N N . GLY A 1 129 ? 26.447 -12.440 -0.610 1.00 76.81 129 GLY A N 1
ATOM 922 C CA . GLY A 1 129 ? 25.146 -12.592 -1.270 1.00 76.81 129 GLY A CA 1
ATOM 923 C C . GLY A 1 129 ? 24.096 -11.553 -0.858 1.00 76.81 129 GLY A C 1
ATOM 924 O O . GLY A 1 129 ? 22.919 -11.711 -1.174 1.00 76.81 129 GLY A O 1
ATOM 925 N N . GLN A 1 130 ? 24.481 -10.488 -0.149 1.00 82.00 130 GLN A N 1
ATOM 926 C CA . GLN A 1 130 ? 23.537 -9.451 0.279 1.00 82.00 130 GLN A CA 1
ATOM 927 C C . GLN A 1 130 ? 23.302 -8.458 -0.856 1.00 82.00 130 GLN A C 1
ATOM 929 O O . GLN A 1 130 ? 24.258 -7.945 -1.428 1.00 82.00 130 GLN A O 1
ATOM 934 N N . ALA A 1 131 ? 22.044 -8.143 -1.158 1.00 81.69 13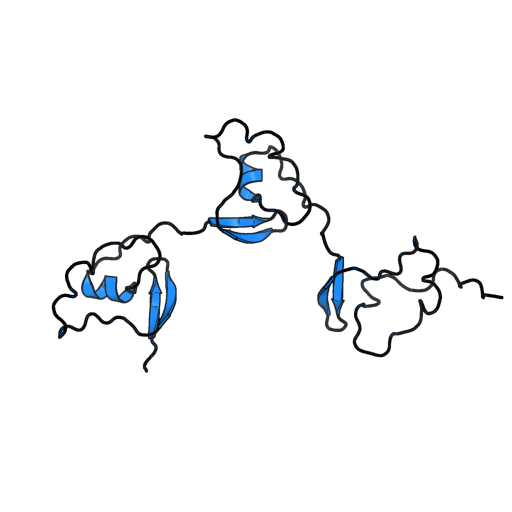1 ALA A N 1
ATOM 935 C CA . ALA A 1 131 ? 21.717 -7.157 -2.181 1.00 81.69 131 ALA A CA 1
ATOM 936 C C . ALA A 1 131 ? 22.203 -5.747 -1.785 1.00 81.69 131 ALA A C 1
ATOM 938 O O . ALA A 1 131 ? 21.913 -5.260 -0.693 1.00 81.69 131 ALA A O 1
ATOM 939 N N . VAL A 1 132 ? 22.898 -5.079 -2.703 1.00 77.94 132 VAL A N 1
ATOM 940 C CA . VAL A 1 132 ? 23.405 -3.709 -2.599 1.00 77.94 132 VAL A CA 1
ATOM 941 C C . VAL A 1 132 ? 22.826 -2.900 -3.758 1.00 77.94 132 VAL A C 1
ATOM 943 O O . VAL A 1 132 ? 22.967 -3.269 -4.922 1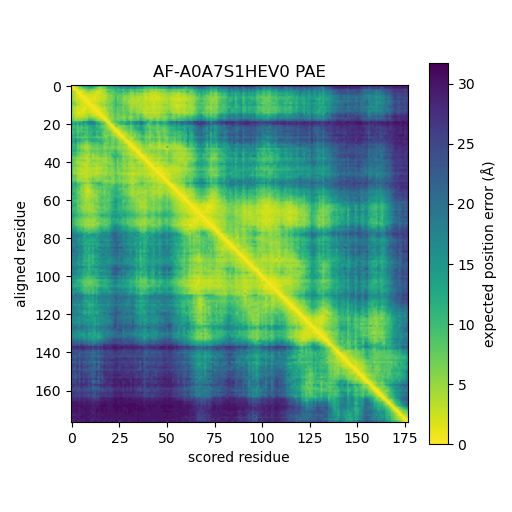.00 77.94 132 VAL A O 1
ATOM 946 N N . SER A 1 133 ? 22.152 -1.792 -3.448 1.00 80.56 133 SER A N 1
ATOM 947 C CA . SER A 1 133 ? 21.616 -0.865 -4.451 1.00 80.56 133 SER A CA 1
ATOM 948 C C . SER A 1 133 ? 22.525 0.345 -4.617 1.00 80.56 133 SER A C 1
ATOM 950 O O . SER A 1 133 ? 22.957 0.916 -3.615 1.00 80.56 133 SER A O 1
ATOM 952 N N . GLY A 1 134 ? 22.739 0.809 -5.845 1.00 75.75 134 GLY A N 1
ATOM 953 C CA . GLY A 1 134 ? 23.550 2.001 -6.069 1.00 75.75 134 GLY A CA 1
ATOM 954 C C . GLY A 1 134 ? 23.693 2.395 -7.531 1.00 75.75 134 GLY A C 1
ATOM 955 O O . GLY A 1 134 ? 23.041 1.843 -8.422 1.00 75.75 134 GLY A O 1
ATOM 956 N N . VAL A 1 135 ? 24.557 3.385 -7.757 1.00 72.31 135 VAL A N 1
ATOM 957 C CA . VAL A 1 135 ? 25.077 3.677 -9.093 1.00 72.31 135 VAL A CA 1
ATOM 958 C C . VAL A 1 135 ? 26.028 2.548 -9.458 1.00 72.31 135 VAL A C 1
ATOM 960 O O . VAL A 1 135 ? 26.968 2.250 -8.725 1.00 72.31 135 VAL A O 1
ATOM 963 N N . GLU A 1 136 ? 25.761 1.908 -10.585 1.00 66.19 136 GLU A N 1
ATOM 964 C CA . GLU A 1 136 ? 26.632 0.874 -11.112 1.00 66.19 136 GLU A CA 1
ATOM 965 C C . GLU A 1 136 ? 27.891 1.520 -11.691 1.00 66.19 136 GLU A C 1
ATOM 967 O O . GLU A 1 136 ? 27.827 2.264 -12.668 1.00 66.19 136 GLU A O 1
ATOM 972 N N . VAL A 1 137 ? 29.052 1.214 -11.118 1.00 64.25 137 VAL A N 1
ATOM 973 C CA . VAL A 1 137 ? 30.353 1.480 -11.748 1.00 64.25 137 VAL A CA 1
ATOM 974 C C . VAL A 1 137 ? 30.715 0.295 -12.652 1.00 64.25 137 VAL A C 1
ATOM 976 O O . VAL A 1 137 ? 31.703 -0.404 -12.448 1.00 64.25 137 VAL A O 1
ATOM 979 N N . GLY A 1 138 ? 29.832 0.001 -13.608 1.00 60.22 138 GLY A N 1
ATOM 980 C CA . GLY A 1 138 ? 29.893 -1.201 -14.436 1.00 60.22 138 GLY A CA 1
ATOM 981 C C . GLY A 1 138 ? 30.938 -1.105 -15.547 1.00 60.22 138 GLY A C 1
ATOM 982 O O . GLY A 1 138 ? 30.952 -0.157 -16.336 1.00 60.22 138 GLY A O 1
ATOM 983 N N . ARG A 1 139 ? 31.786 -2.136 -15.660 1.00 63.38 139 ARG A N 1
ATOM 984 C CA . ARG A 1 139 ? 32.692 -2.365 -16.799 1.00 63.38 139 ARG A CA 1
ATOM 985 C C . ARG A 1 139 ? 31.899 -2.932 -17.983 1.00 63.38 139 ARG A C 1
ATOM 987 O O . ARG A 1 139 ? 32.007 -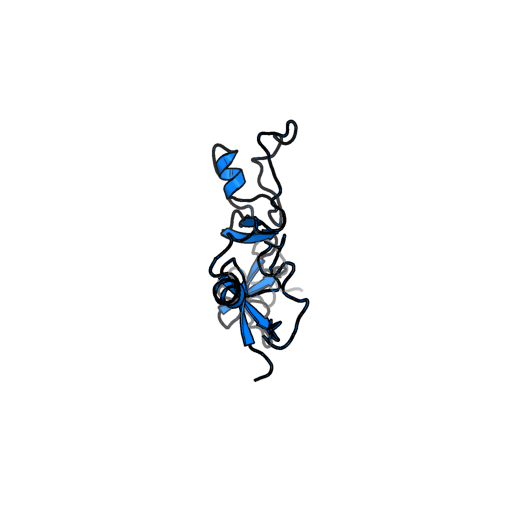4.105 -18.324 1.00 63.38 139 ARG A O 1
ATOM 994 N N . SER A 1 140 ? 31.022 -2.117 -18.564 1.00 66.31 140 SER A N 1
ATOM 995 C CA . SER A 1 140 ? 30.248 -2.513 -19.744 1.00 66.31 140 SER A CA 1
ATOM 996 C C . SER A 1 140 ? 31.164 -2.696 -20.955 1.00 66.31 140 SER A C 1
ATOM 998 O O . SER A 1 140 ? 32.001 -1.841 -21.229 1.00 66.31 140 SER A O 1
ATOM 1000 N N . VAL A 1 141 ? 30.948 -3.748 -21.751 1.00 66.25 141 VAL A N 1
ATOM 1001 C CA . VAL A 1 141 ? 31.649 -3.959 -23.039 1.00 66.25 141 VAL A CA 1
ATOM 1002 C C . VAL A 1 141 ? 31.378 -2.854 -24.068 1.00 66.25 141 VAL A C 1
ATOM 1004 O O . VAL A 1 141 ? 32.026 -2.797 -25.108 1.00 66.25 141 VAL A O 1
ATOM 1007 N N . LYS A 1 142 ? 30.401 -1.979 -23.794 1.00 71.44 142 LYS A N 1
ATOM 1008 C CA . LYS A 1 142 ? 30.081 -0.798 -24.607 1.00 71.44 142 LYS A CA 1
ATOM 1009 C C . LYS A 1 142 ? 30.863 0.453 -24.186 1.00 71.44 142 LYS A C 1
ATOM 1011 O O . LYS A 1 142 ? 30.675 1.503 -24.792 1.00 71.44 142 LYS A O 1
ATOM 1016 N N . VAL A 1 143 ? 31.687 0.366 -23.142 1.00 71.44 143 VAL A N 1
ATOM 1017 C CA . VAL A 1 143 ? 32.507 1.467 -22.627 1.00 71.44 143 VAL A CA 1
ATOM 1018 C C . VAL A 1 143 ? 33.968 1.135 -22.899 1.00 71.44 143 VAL A C 1
ATOM 1020 O O . VAL A 1 143 ? 34.472 0.148 -22.379 1.00 71.44 143 VAL A O 1
ATOM 1023 N N . THR A 1 144 ? 34.644 1.959 -23.697 1.00 71.25 144 THR A N 1
ATOM 1024 C CA . THR A 1 144 ? 36.096 1.869 -23.913 1.00 71.25 144 THR A CA 1
ATOM 1025 C C . THR A 1 144 ? 36.848 2.554 -22.771 1.00 71.25 144 THR A C 1
ATOM 1027 O O . THR A 1 144 ? 36.417 3.617 -22.315 1.00 71.25 144 THR A O 1
ATOM 1030 N N . GLY A 1 145 ? 37.981 2.005 -22.336 1.00 71.00 145 GLY A N 1
ATOM 1031 C CA . GLY A 1 145 ? 38.821 2.557 -21.259 1.00 71.00 145 GLY A CA 1
ATOM 1032 C C . GLY A 1 145 ? 38.655 1.868 -19.898 1.00 71.00 145 GLY A C 1
ATOM 1033 O O . GLY A 1 145 ? 39.251 2.302 -18.912 1.00 71.00 145 GLY A O 1
ATOM 1034 N N . ASN A 1 146 ? 37.854 0.803 -19.824 1.00 70.00 146 ASN A N 1
ATOM 1035 C CA . ASN A 1 146 ? 37.651 -0.010 -18.622 1.00 70.00 146 ASN A CA 1
ATOM 1036 C C . ASN A 1 146 ? 38.471 -1.320 -18.619 1.00 70.00 146 ASN A C 1
ATOM 1038 O O . ASN A 1 146 ? 38.311 -2.147 -17.717 1.00 70.00 146 ASN A O 1
ATOM 1042 N N . GLU A 1 147 ? 39.334 -1.503 -19.619 1.00 72.88 147 GLU A N 1
ATOM 1043 C CA . GLU A 1 147 ? 40.104 -2.718 -19.878 1.00 72.88 147 GLU A CA 1
ATOM 1044 C C . GLU A 1 147 ? 41.329 -2.882 -18.949 1.00 72.88 147 GLU A C 1
ATOM 1046 O O . GLU A 1 147 ? 41.589 -4.004 -18.493 1.00 72.88 147 GLU A O 1
ATOM 1051 N N . PRO A 1 148 ? 42.091 -1.823 -18.591 1.00 71.38 148 PRO A N 1
ATOM 1052 C CA . PRO A 1 148 ? 43.228 -1.963 -17.683 1.00 71.38 148 PRO A CA 1
ATOM 1053 C C . PRO A 1 148 ? 42.804 -2.445 -16.288 1.00 71.38 148 PRO A C 1
ATOM 1055 O O . PRO A 1 148 ? 42.017 -1.807 -15.592 1.00 71.38 148 PRO A O 1
ATOM 1058 N N . GLY A 1 149 ? 43.347 -3.585 -15.853 1.00 66.12 149 GLY A N 1
ATOM 1059 C CA . GLY A 1 149 ? 43.002 -4.181 -14.557 1.00 66.12 149 GLY A CA 1
ATOM 1060 C C . GLY A 1 149 ? 41.610 -4.823 -14.509 1.00 66.12 149 GLY A C 1
ATOM 1061 O O . GLY A 1 149 ? 41.137 -5.144 -13.415 1.00 66.12 149 GLY A O 1
ATOM 1062 N N . ALA A 1 150 ? 40.969 -5.045 -15.666 1.00 65.94 150 ALA A N 1
ATOM 1063 C CA . ALA A 1 150 ? 39.670 -5.709 -15.773 1.00 65.94 150 ALA A CA 1
ATOM 1064 C C . ALA A 1 150 ? 39.661 -7.106 -15.124 1.00 65.94 150 ALA A C 1
ATOM 1066 O O . ALA A 1 150 ? 38.699 -7.480 -14.457 1.00 65.94 150 ALA A O 1
ATOM 1067 N N . SER A 1 151 ? 40.765 -7.840 -15.264 1.00 65.75 151 SER A N 1
ATOM 1068 C CA . SER A 1 151 ? 40.968 -9.192 -14.734 1.00 65.75 151 SER A CA 1
ATOM 1069 C C . SER A 1 151 ? 41.615 -9.236 -13.343 1.00 65.75 151 SER A C 1
ATOM 1071 O O . SER A 1 151 ? 41.867 -10.320 -12.819 1.00 65.75 151 SER A O 1
ATOM 1073 N N . ARG A 1 152 ? 41.905 -8.085 -12.717 1.00 69.50 152 ARG A N 1
ATOM 1074 C CA . ARG A 1 152 ? 42.520 -8.047 -11.380 1.00 69.50 152 ARG A CA 1
ATOM 1075 C C . ARG A 1 152 ? 41.448 -8.141 -10.297 1.00 69.50 152 ARG A C 1
ATOM 1077 O O . ARG A 1 152 ? 40.482 -7.381 -10.315 1.00 69.50 152 ARG A O 1
ATOM 1084 N N . GLN A 1 153 ? 41.650 -9.037 -9.332 1.00 65.81 153 GLN A N 1
ATOM 1085 C CA . GLN A 1 153 ? 40.829 -9.089 -8.121 1.00 65.81 153 GLN A CA 1
ATOM 1086 C C . GLN A 1 153 ? 41.061 -7.831 -7.274 1.00 65.81 153 GLN A C 1
ATOM 1088 O O . GLN A 1 153 ? 42.202 -7.399 -7.102 1.00 65.81 153 GLN A O 1
ATOM 1093 N N . LEU A 1 154 ? 39.988 -7.243 -6.737 1.00 65.88 154 LEU A N 1
ATOM 1094 C CA . LEU A 1 154 ? 40.101 -6.100 -5.832 1.00 65.88 154 LEU A CA 1
ATOM 1095 C C . LEU A 1 154 ? 40.430 -6.554 -4.414 1.00 65.88 154 LEU A C 1
ATOM 1097 O O . LEU A 1 154 ? 39.748 -7.402 -3.841 1.00 65.88 154 LEU A O 1
ATOM 1101 N N . THR A 1 155 ? 41.434 -5.913 -3.827 1.00 63.88 155 THR A N 1
ATOM 1102 C CA . THR A 1 155 ? 41.811 -6.068 -2.422 1.00 63.88 155 THR A CA 1
ATOM 1103 C C . THR A 1 155 ? 41.153 -4.957 -1.593 1.00 63.88 155 THR A C 1
ATOM 1105 O O . THR A 1 155 ? 41.466 -3.786 -1.803 1.00 63.88 155 THR A O 1
ATOM 1108 N N . GLY A 1 156 ? 40.237 -5.293 -0.675 1.00 66.94 156 GLY A N 1
ATOM 1109 C CA . GLY A 1 156 ? 39.543 -4.330 0.203 1.00 66.94 156 GLY A CA 1
ATOM 1110 C C . GLY A 1 156 ? 38.055 -4.642 0.414 1.00 66.94 156 GLY A C 1
ATOM 1111 O O . GLY A 1 156 ? 37.586 -5.718 0.043 1.00 66.94 156 GLY A O 1
ATOM 1112 N N . SER A 1 157 ? 37.299 -3.702 0.999 1.00 64.00 157 SER A N 1
ATOM 1113 C CA . SER A 1 157 ? 35.831 -3.765 1.026 1.00 64.00 157 SER A CA 1
ATOM 1114 C C . SER A 1 157 ? 35.293 -3.619 -0.399 1.00 64.00 157 SER A C 1
ATOM 1116 O O . SER A 1 157 ? 35.497 -2.602 -1.061 1.00 64.00 157 SER A O 1
ATOM 1118 N N . GLN A 1 158 ? 34.656 -4.674 -0.908 1.00 62.72 158 GLN A N 1
ATOM 1119 C CA . GLN A 1 158 ? 34.230 -4.724 -2.304 1.00 62.72 158 GLN A CA 1
ATOM 1120 C C . GLN A 1 158 ? 32.868 -4.046 -2.491 1.00 62.72 158 GLN A C 1
ATOM 1122 O O . GLN A 1 158 ? 31.911 -4.348 -1.780 1.00 62.72 158 GLN A O 1
ATOM 1127 N N . TYR A 1 159 ? 32.789 -3.165 -3.491 1.00 58.50 159 TYR A N 1
ATOM 1128 C CA . TYR A 1 159 ? 31.550 -2.541 -3.969 1.00 58.50 159 TYR A CA 1
ATOM 1129 C C . TYR A 1 159 ? 30.991 -3.230 -5.229 1.00 58.50 159 TYR A C 1
ATOM 1131 O O . TYR A 1 159 ? 30.112 -2.670 -5.865 1.00 58.50 159 TYR A O 1
ATOM 1139 N N . PHE A 1 160 ? 31.519 -4.397 -5.629 1.00 62.59 160 PHE A N 1
ATOM 1140 C CA . PHE A 1 160 ? 31.040 -5.199 -6.765 1.00 62.59 160 PHE A CA 1
ATOM 1141 C C . PHE A 1 160 ? 31.482 -6.669 -6.644 1.00 62.59 160 PHE A C 1
ATOM 1143 O O . PHE A 1 160 ? 32.461 -6.948 -5.953 1.00 62.59 160 PHE A O 1
ATOM 1150 N N . ASN A 1 161 ? 30.808 -7.598 -7.332 1.00 61.06 161 ASN A N 1
ATOM 1151 C CA . ASN A 1 161 ? 31.165 -9.021 -7.404 1.00 61.06 161 ASN A CA 1
ATOM 1152 C C . ASN A 1 161 ? 31.366 -9.479 -8.868 1.00 61.06 161 ASN A C 1
ATOM 1154 O O . ASN A 1 161 ? 30.886 -8.853 -9.809 1.00 61.06 161 ASN A O 1
ATOM 1158 N N . ALA A 1 162 ? 32.109 -10.570 -9.076 1.00 59.69 162 ALA A N 1
ATOM 1159 C CA . ALA A 1 162 ? 32.391 -11.111 -10.415 1.00 59.69 162 ALA A CA 1
ATOM 1160 C C . ALA A 1 162 ? 31.263 -12.004 -10.972 1.00 59.69 162 ALA A C 1
ATOM 1162 O O . ALA A 1 162 ? 31.319 -12.433 -12.119 1.00 59.69 162 ALA A O 1
ATOM 1163 N N . THR A 1 163 ? 30.265 -12.336 -10.150 1.00 58.88 163 THR A N 1
ATOM 1164 C CA . THR A 1 163 ? 29.148 -13.219 -10.518 1.00 58.88 163 THR A CA 1
ATOM 1165 C C . THR A 1 163 ? 28.007 -12.471 -11.196 1.00 58.88 163 THR A C 1
ATOM 1167 O O . THR A 1 163 ? 27.390 -13.033 -12.096 1.00 58.88 163 THR A O 1
ATOM 1170 N N . ASP A 1 164 ? 27.756 -11.209 -10.827 1.00 58.62 164 ASP A N 1
ATOM 1171 C CA . ASP A 1 164 ? 26.680 -10.409 -11.434 1.00 58.62 164 ASP A CA 1
ATOM 1172 C C . ASP A 1 164 ? 27.130 -9.744 -12.751 1.00 58.62 164 ASP A C 1
ATOM 1174 O O . ASP A 1 164 ? 26.311 -9.247 -13.523 1.00 58.62 164 ASP A O 1
ATOM 1178 N N . PHE A 1 165 ? 28.435 -9.784 -13.045 1.00 55.69 165 PHE A N 1
ATOM 1179 C CA . PHE A 1 165 ? 29.057 -9.168 -14.214 1.00 55.69 165 PHE A CA 1
ATOM 1180 C C . PHE A 1 165 ? 30.045 -10.155 -14.836 1.00 55.69 165 PHE A C 1
ATOM 1182 O O . PHE A 1 165 ? 31.123 -10.369 -14.292 1.00 55.69 165 PHE A O 1
ATOM 1189 N N . GLY A 1 166 ? 29.634 -10.775 -15.949 1.00 51.75 166 GLY A N 1
ATOM 1190 C CA . GLY A 1 166 ? 30.290 -11.909 -16.609 1.00 51.75 166 GLY A CA 1
ATOM 1191 C C . GLY A 1 166 ? 31.820 -11.852 -16.757 1.00 51.75 166 GLY A C 1
ATOM 1192 O O . GLY A 1 166 ? 32.454 -10.806 -16.659 1.00 51.75 166 GLY A O 1
ATOM 1193 N N . GLN A 1 167 ? 32.403 -13.029 -17.013 1.00 48.78 167 GLN A N 1
ATOM 1194 C CA . GLN A 1 167 ? 33.848 -13.290 -17.019 1.00 48.78 167 GLN A CA 1
ATOM 1195 C C . GLN A 1 167 ? 34.693 -12.169 -17.668 1.00 48.78 167 GLN A C 1
ATOM 1197 O O . GLN A 1 167 ? 34.460 -11.808 -18.825 1.00 48.78 167 GLN A O 1
ATOM 1202 N N . PRO A 1 168 ? 35.730 -11.657 -16.975 1.00 53.06 168 PRO A N 1
ATOM 1203 C CA . PRO A 1 168 ? 36.560 -10.572 -17.476 1.00 53.06 168 PRO A CA 1
ATOM 1204 C C . PRO A 1 168 ? 37.662 -11.123 -18.385 1.00 53.06 168 PRO A C 1
ATOM 1206 O O . PRO A 1 168 ? 38.811 -11.221 -17.967 1.00 53.06 168 PRO A O 1
ATOM 1209 N N . ALA A 1 169 ? 37.342 -11.509 -19.618 1.00 51.66 169 ALA A N 1
ATOM 1210 C CA . ALA A 1 169 ? 38.366 -11.783 -20.631 1.00 51.66 169 ALA A CA 1
ATOM 1211 C C . ALA A 1 169 ? 37.751 -11.869 -22.032 1.00 51.66 169 ALA A C 1
ATOM 1213 O O . ALA A 1 169 ? 37.372 -12.942 -22.488 1.00 51.66 169 ALA A O 1
ATOM 1214 N N . GLY A 1 170 ? 37.650 -10.730 -22.720 1.00 49.84 170 GLY A N 1
ATOM 1215 C CA . GLY A 1 170 ? 37.245 -10.695 -24.129 1.00 49.84 170 GLY A CA 1
ATOM 1216 C C . GLY A 1 170 ? 38.287 -10.107 -25.078 1.00 49.84 170 GLY A C 1
ATOM 1217 O O . GLY A 1 170 ? 38.300 -10.477 -26.246 1.00 49.84 170 GLY A O 1
ATOM 1218 N N . ARG A 1 171 ? 39.156 -9.197 -24.617 1.00 53.22 171 ARG A N 1
ATOM 1219 C CA . ARG A 1 171 ? 40.198 -8.574 -25.447 1.00 53.22 171 ARG A CA 1
ATOM 1220 C C . ARG A 1 171 ? 41.267 -7.916 -24.580 1.00 53.22 171 ARG A C 1
ATOM 1222 O O . ARG A 1 171 ? 40.941 -7.214 -23.627 1.00 53.22 171 ARG A O 1
ATOM 1229 N N . GLU A 1 172 ? 42.528 -8.166 -24.917 1.00 51.12 172 GLU A N 1
ATOM 1230 C CA . GLU A 1 172 ? 43.683 -7.476 -24.342 1.00 51.12 172 GLU A CA 1
ATOM 1231 C C . GLU A 1 172 ? 43.630 -5.988 -24.721 1.00 51.12 172 GLU A C 1
ATOM 1233 O O . GLU A 1 172 ? 43.375 -5.642 -25.877 1.00 51.12 172 GLU A O 1
ATOM 1238 N N . ALA A 1 173 ? 43.819 -5.106 -23.738 1.00 51.69 173 ALA A N 1
ATOM 1239 C CA . ALA A 1 173 ? 43.859 -3.666 -23.964 1.00 51.69 173 ALA A CA 1
ATOM 1240 C C . ALA A 1 173 ? 45.123 -3.299 -24.764 1.00 51.69 173 ALA A C 1
ATOM 1242 O O . ALA A 1 173 ? 46.194 -3.818 -24.439 1.00 51.69 173 ALA A O 1
ATOM 1243 N N . PRO A 1 174 ? 45.059 -2.390 -25.753 1.00 55.75 174 PRO A N 1
ATOM 1244 C CA . PRO A 1 174 ? 46.265 -1.897 -26.405 1.00 55.75 174 PRO A CA 1
ATOM 1245 C C . PRO A 1 174 ? 47.145 -1.156 -25.390 1.00 55.75 174 PRO A C 1
ATOM 1247 O O . PRO A 1 174 ? 46.674 -0.297 -24.638 1.00 55.75 174 PRO A O 1
ATOM 1250 N N . THR A 1 175 ? 48.431 -1.496 -25.360 1.00 55.72 175 THR A N 1
ATOM 1251 C CA . THR A 1 175 ? 49.432 -0.853 -24.507 1.00 55.72 175 THR A CA 1
ATOM 1252 C C . THR A 1 175 ? 49.575 0.613 -24.903 1.00 55.72 175 THR A C 1
ATOM 1254 O O . THR A 1 175 ? 49.766 0.929 -26.078 1.00 55.72 175 THR A O 1
ATOM 1257 N N . LYS A 1 176 ? 49.490 1.525 -23.927 1.00 45.34 176 LYS A N 1
ATOM 1258 C CA . LYS A 1 176 ? 49.874 2.921 -24.157 1.00 45.34 176 LYS A CA 1
ATOM 1259 C C . LYS A 1 176 ? 51.373 2.967 -24.460 1.00 45.34 176 LYS A C 1
ATOM 1261 O O . LYS A 1 176 ? 52.158 2.445 -23.670 1.00 45.34 176 LYS A O 1
ATOM 1266 N N . VAL A 1 177 ? 51.710 3.568 -25.600 1.00 49.62 177 VAL A N 1
ATOM 1267 C CA . VAL A 1 177 ? 53.073 3.958 -25.992 1.00 49.62 177 VAL A CA 1
ATOM 1268 C C . VAL A 1 177 ? 53.521 5.145 -25.148 1.00 49.62 177 VAL A C 1
ATOM 1270 O O . VAL A 1 177 ? 52.660 6.022 -24.891 1.00 49.62 177 VAL A O 1
#

Radius of gyration: 28.13 Å; Cα contacts (8 Å, |Δi|>4): 201; chains: 1; bounding box: 72×28×69 Å

pLDDT: mean 75.46, std 10.16, range [45.34, 91.0]

Organism: Hemiselmis andersenii (NCBI:txid464988)

Sequence (177 aa):
PKVAIGHTLSGRSVTGTPVDSSRKVTGNEAGVCKSVTGTEYLSLEQFSSVCGTRPAPGPAKVAVSSTLREQKVTGTEVGRSAHVTGDEAGSCRTVTGTEYLSREQQQTVCDAVPLPGPRKVSVMSSHGGQAVSGVEVGRSVKVTGNEPGASRQLTGSQYFNATDFGQPAGREAPTKV

Foldseek 3Di:
DQKDWFAWLVGDIDIGRQPDPPPPDPPPLVCQQPADAATDSHGQVSCCVPVVDRDHHHDHPWDWAADLVRDIDIHHADADDPPDPPRLPCRQPADPADDSHGQVVNVVNDPDRDHHDDYPWDWAAFPVRHIDTDHDPDPDPVDPPSLVCLQPDDDDRDPHDDVVHDDRDDDHDDDDD

InterPro domains:
  IPR020990 Carboxysome assembly protein CsoS2/2B [PF12288] (2-176)

Secondary structure (DSSP, 8-state):
---EEEE-TT--EEEE------TT--S--TTTTSPPSSS-SS-HHHHHHHHS--PPPPPPSSEEEE-TT--EEEES--S--TT-SS--TTTTSPPSSS--S-HHHHHHHSSSPPPP---SSEEEE-TTS-EEEE------TTSTT--TTTTPPP-SS-S--SSSS--S-S-PPPPP-

Nearest PDB structures (foldseek):
  8wxb-assembly1_Y  TM=5.409E-01  e=2.339E-12  Prochlorococcus marinus subsp. pastoris str. CCMP1986
  8wxb-assembly1_Z  TM=4.924E-01  e=5.916E-11  Prochlorococcus marinus subsp. pastoris str. CCMP1986
  9c3c-assembly1_d  TM=1.364E-01  e=2.308E+00  Oryctolagus cuniculus
  8i9p-assembly1_CC  TM=1.427E-01  e=9.909E+00  Thermochaetoides thermophila DSM 1495